Protein AF-A0A9E7RV54-F1 (afdb_monomer_lite)

InterPro domains:
  IPR003959 ATPase, AAA-type, core [PF13304] (2-75)
  IPR015856 ABC transporter, CbiO/EcfA subunit [cd03225] (1-88)
  IPR027417 P-loop containing nucleoside triphosphate hydrolase [G3DSA:3.40.50.300] (2-152)
  IPR027417 P-loop containing nucleoside triphosphate hydrolase [SSF52540] (4-108)
  IPR050095 Energy-coupling factor transporter ATP-binding [PTHR43553] (4-138)

Structure (mmCIF, N/CA/C/O backbone):
data_AF-A0A9E7RV54-F1
#
_entry.id   AF-A0A9E7RV54-F1
#
loop_
_atom_site.group_PDB
_atom_site.id
_atom_site.type_symbol
_atom_site.label_atom_id
_atom_site.label_alt_id
_atom_site.label_comp_id
_atom_site.label_asym_id
_atom_site.label_entity_id
_atom_site.label_seq_id
_atom_site.pdbx_PDB_ins_code
_atom_site.Cartn_x
_atom_site.Cartn_y
_atom_site.Cartn_z
_atom_site.occupancy
_atom_site.B_iso_or_equiv
_atom_site.auth_seq_id
_atom_site.auth_comp_id
_atom_site.auth_asym_id
_atom_site.auth_atom_id
_atom_site.pdbx_PDB_model_num
ATOM 1 N N . MET A 1 1 ? 30.100 9.392 -9.406 1.00 40.06 1 MET A N 1
ATOM 2 C CA . MET A 1 1 ? 29.373 8.120 -9.208 1.00 40.06 1 MET A CA 1
ATOM 3 C C . MET A 1 1 ? 29.523 7.300 -10.478 1.00 40.06 1 MET A C 1
ATOM 5 O O . MET A 1 1 ? 29.147 7.791 -11.532 1.00 40.06 1 MET A O 1
ATOM 9 N N . GLY A 1 2 ? 30.174 6.135 -10.412 1.00 47.28 2 GLY A N 1
ATOM 10 C CA . GLY A 1 2 ? 30.348 5.263 -11.579 1.00 47.28 2 GLY A CA 1
ATOM 11 C C . GLY A 1 2 ? 29.028 4.578 -11.918 1.00 47.28 2 GLY A C 1
ATOM 12 O O . GLY A 1 2 ? 28.455 3.922 -11.053 1.00 47.28 2 GLY A O 1
ATOM 13 N N . GLY A 1 3 ? 28.530 4.786 -13.136 1.00 57.97 3 GLY A N 1
ATOM 14 C CA . GLY A 1 3 ? 27.266 4.213 -13.593 1.00 57.97 3 GLY A CA 1
ATOM 15 C C . GLY A 1 3 ? 27.325 2.691 -13.762 1.00 57.97 3 GLY A C 1
ATOM 16 O O . GLY A 1 3 ? 28.394 2.087 -13.820 1.00 57.97 3 GLY A O 1
ATOM 17 N N . TYR A 1 4 ? 26.152 2.069 -13.876 1.00 65.81 4 TYR A N 1
ATOM 18 C CA . TYR A 1 4 ? 25.999 0.622 -14.067 1.00 65.81 4 TYR A CA 1
ATOM 19 C C . TYR A 1 4 ? 26.347 0.125 -15.482 1.00 65.81 4 TYR A C 1
ATOM 21 O O . TYR A 1 4 ? 26.370 -1.082 -15.700 1.00 65.81 4 TYR A O 1
ATOM 29 N N . GLY A 1 5 ? 26.631 1.028 -16.430 1.00 65.75 5 GLY A N 1
ATOM 30 C CA . GLY A 1 5 ? 26.769 0.718 -17.861 1.00 65.75 5 GLY A CA 1
ATOM 31 C C . GLY A 1 5 ? 27.855 -0.303 -18.213 1.00 65.75 5 GLY A C 1
ATOM 32 O O . GLY A 1 5 ? 27.663 -1.085 -19.136 1.00 65.75 5 GLY A O 1
ATOM 33 N N . ASP A 1 6 ? 28.942 -0.352 -17.439 1.00 71.94 6 ASP A N 1
ATOM 34 C CA . ASP A 1 6 ? 30.072 -1.261 -17.685 1.00 71.94 6 ASP A CA 1
ATOM 35 C C . ASP A 1 6 ? 30.041 -2.521 -16.801 1.00 71.94 6 ASP A C 1
ATOM 37 O O . ASP A 1 6 ? 30.943 -3.361 -16.865 1.00 71.94 6 ASP A O 1
ATOM 41 N N . ARG A 1 7 ? 29.027 -2.671 -15.934 1.00 76.25 7 ARG A N 1
ATOM 42 C CA . ARG A 1 7 ? 28.928 -3.813 -15.016 1.00 76.25 7 ARG A CA 1
ATOM 43 C C . ARG A 1 7 ? 28.117 -4.944 -15.646 1.00 76.25 7 ARG A C 1
ATOM 45 O O . ARG A 1 7 ? 26.977 -4.725 -16.053 1.00 76.25 7 ARG A O 1
ATOM 52 N N . PRO A 1 8 ? 28.637 -6.182 -15.655 1.00 78.56 8 PRO A N 1
ATOM 53 C CA . PRO A 1 8 ? 27.850 -7.326 -16.081 1.00 78.56 8 PRO A CA 1
ATOM 54 C C . PRO A 1 8 ? 26.595 -7.481 -15.205 1.00 78.56 8 PRO A C 1
ATOM 56 O O . PRO A 1 8 ? 26.721 -7.454 -13.978 1.00 78.56 8 PRO A O 1
ATOM 59 N N . PRO A 1 9 ? 25.402 -7.725 -15.783 1.00 74.06 9 PRO A N 1
ATOM 60 C CA . PRO A 1 9 ? 24.158 -7.826 -15.015 1.00 74.06 9 PRO A CA 1
ATOM 61 C C . PRO A 1 9 ? 24.187 -8.869 -13.891 1.00 74.06 9 PRO A C 1
ATOM 63 O O . PRO A 1 9 ? 23.487 -8.734 -12.894 1.00 74.06 9 PRO A O 1
ATOM 66 N N . HIS A 1 10 ? 25.010 -9.914 -14.015 1.00 77.69 10 HIS A N 1
ATOM 67 C CA . HIS A 1 10 ? 25.149 -10.953 -12.994 1.00 77.69 10 HIS A CA 1
ATOM 68 C C . HIS A 1 10 ? 25.888 -10.490 -11.728 1.00 77.69 10 HIS A C 1
ATOM 70 O O . HIS A 1 10 ? 25.735 -11.135 -10.696 1.00 77.69 10 HIS A O 1
ATOM 76 N N . HIS A 1 11 ? 26.625 -9.376 -11.780 1.00 80.19 11 HIS A N 1
ATOM 77 C CA . HIS A 1 11 ? 27.296 -8.776 -10.621 1.00 80.19 11 HIS A CA 1
ATOM 78 C C . HIS A 1 11 ? 26.422 -7.788 -9.841 1.00 80.19 11 HIS A C 1
ATOM 80 O O . HIS A 1 11 ? 26.890 -7.193 -8.874 1.00 80.19 11 HIS A O 1
ATOM 86 N N . LEU A 1 12 ? 25.176 -7.593 -10.265 1.00 80.50 12 LEU A N 1
ATOM 87 C CA . LEU A 1 12 ? 24.249 -6.659 -9.642 1.00 80.50 12 LEU A CA 1
ATOM 88 C C . LEU A 1 12 ? 23.397 -7.340 -8.569 1.00 80.50 12 LEU A C 1
ATOM 90 O O . LEU A 1 12 ? 23.020 -8.514 -8.709 1.00 80.50 12 LEU A O 1
ATOM 94 N N . SER A 1 13 ? 23.051 -6.581 -7.529 1.00 82.75 13 SER A N 1
ATOM 95 C CA . SER A 1 13 ? 22.080 -6.994 -6.513 1.00 82.75 13 SER A CA 1
ATOM 96 C C . SER A 1 13 ? 20.683 -7.193 -7.122 1.00 82.75 13 SER A C 1
ATOM 98 O O . SER A 1 13 ? 20.404 -6.774 -8.250 1.00 82.75 13 SER A O 1
ATOM 100 N N . GLY A 1 14 ? 19.776 -7.845 -6.387 1.00 82.56 14 GLY A N 1
ATOM 101 C CA . GLY A 1 14 ? 18.385 -8.012 -6.828 1.00 82.56 14 GLY A CA 1
ATOM 102 C C . GLY A 1 14 ? 17.702 -6.669 -7.113 1.00 82.56 14 GLY A C 1
ATOM 103 O O . GLY A 1 14 ? 17.105 -6.501 -8.176 1.00 82.56 14 GLY A O 1
ATOM 104 N N . GLY A 1 15 ? 17.874 -5.693 -6.216 1.00 82.00 15 GLY A N 1
ATOM 105 C CA . GLY A 1 15 ? 17.342 -4.337 -6.382 1.00 82.00 15 GLY A CA 1
ATOM 106 C C . GLY A 1 15 ? 17.944 -3.611 -7.583 1.00 82.00 15 GLY A C 1
ATOM 107 O O . GLY A 1 15 ? 17.215 -3.024 -8.378 1.00 82.00 15 GLY A O 1
ATOM 108 N N . GLU A 1 16 ? 19.258 -3.720 -7.791 1.00 85.25 16 GLU A N 1
ATOM 109 C CA . GLU A 1 16 ? 19.933 -3.115 -8.946 1.00 85.25 16 GLU A CA 1
ATOM 110 C C . GLU A 1 16 ? 19.434 -3.701 -10.274 1.00 85.25 16 GLU A C 1
ATOM 112 O O . GLU A 1 16 ? 19.166 -2.958 -11.219 1.00 85.25 16 GLU A O 1
ATOM 117 N N . LYS A 1 17 ? 19.228 -5.023 -10.342 1.00 87.38 17 LYS A N 1
ATOM 118 C CA . LYS A 1 17 ? 18.632 -5.675 -11.519 1.00 87.38 17 LYS A CA 1
ATOM 119 C C . LYS A 1 17 ? 17.223 -5.158 -11.800 1.00 87.38 17 LYS A C 1
ATOM 121 O O . LYS A 1 17 ? 16.897 -4.919 -12.962 1.00 87.38 17 LYS A O 1
ATOM 126 N N . LYS A 1 18 ? 16.403 -4.949 -10.763 1.00 86.88 18 LYS A N 1
ATOM 127 C CA . LYS A 1 18 ? 15.056 -4.384 -10.928 1.00 86.88 18 LYS A CA 1
ATOM 128 C C . LYS A 1 18 ? 15.089 -2.928 -11.389 1.00 86.88 18 LYS A C 1
ATOM 130 O O . LYS A 1 18 ? 14.377 -2.600 -12.334 1.00 86.88 18 LYS A O 1
ATOM 135 N N . LYS A 1 19 ? 15.962 -2.086 -10.822 1.00 86.44 19 LYS A N 1
ATOM 136 C CA . LYS A 1 19 ? 16.149 -0.696 -11.283 1.00 86.44 19 LYS A CA 1
ATOM 137 C C . LYS A 1 19 ? 16.539 -0.647 -12.767 1.00 86.44 19 LYS A C 1
ATOM 139 O O . LYS A 1 19 ? 15.971 0.138 -13.520 1.00 86.44 19 LYS A O 1
ATOM 144 N N . ILE A 1 20 ? 17.436 -1.529 -13.222 1.00 89.38 20 ILE A N 1
ATOM 145 C CA . ILE A 1 20 ? 17.797 -1.622 -14.649 1.00 89.38 20 ILE A CA 1
ATOM 146 C C . ILE A 1 20 ? 16.626 -2.107 -15.510 1.00 89.38 20 ILE A C 1
ATOM 148 O O . ILE A 1 20 ? 16.426 -1.579 -16.602 1.00 89.38 20 ILE A O 1
ATOM 152 N N . ALA A 1 21 ? 15.839 -3.079 -15.042 1.00 89.19 21 ALA A N 1
ATOM 153 C CA . ALA A 1 21 ? 14.654 -3.536 -15.767 1.00 89.19 21 ALA A CA 1
ATOM 154 C C . ALA A 1 21 ? 13.629 -2.403 -15.953 1.00 89.19 21 ALA A C 1
ATOM 156 O O . ALA A 1 21 ? 13.156 -2.189 -17.069 1.00 89.19 21 ALA A O 1
ATOM 157 N N . ILE A 1 22 ? 13.355 -1.629 -14.896 1.00 90.12 22 ILE A N 1
ATOM 158 C CA . ILE A 1 22 ? 12.485 -0.444 -14.957 1.00 90.12 22 ILE A CA 1
ATOM 159 C C . ILE A 1 22 ? 13.065 0.593 -15.928 1.00 90.12 22 ILE A C 1
ATOM 161 O O . ILE A 1 22 ? 12.353 1.067 -16.808 1.00 90.12 22 ILE A O 1
ATOM 165 N N . ALA A 1 23 ? 14.367 0.889 -15.850 1.00 90.56 23 ALA A N 1
ATOM 166 C CA . ALA A 1 23 ? 15.025 1.802 -16.787 1.00 90.56 23 ALA A CA 1
ATOM 167 C C . ALA A 1 23 ? 14.898 1.340 -18.253 1.00 90.56 23 ALA A C 1
ATOM 169 O O . ALA A 1 23 ? 14.697 2.160 -19.149 1.00 90.56 23 ALA A O 1
ATOM 170 N N . GLY A 1 24 ? 14.959 0.029 -18.503 1.00 92.38 24 GLY A N 1
ATOM 171 C CA . GLY A 1 24 ? 14.720 -0.556 -19.823 1.00 92.38 24 GLY A CA 1
ATOM 172 C C . GLY A 1 24 ? 13.292 -0.330 -20.329 1.00 92.38 24 GLY A C 1
ATOM 173 O O . GLY A 1 24 ? 13.108 -0.015 -21.503 1.00 92.38 24 GLY A O 1
ATOM 174 N N . ILE A 1 25 ? 12.292 -0.427 -19.448 1.00 92.19 25 ILE A N 1
ATOM 175 C CA . ILE A 1 25 ? 10.895 -0.103 -19.777 1.00 92.19 25 ILE A CA 1
ATOM 176 C C . ILE A 1 25 ? 10.759 1.390 -20.104 1.00 92.19 25 ILE A C 1
ATOM 178 O O . ILE A 1 25 ? 10.189 1.748 -21.135 1.00 92.19 25 ILE A O 1
ATOM 182 N N . LEU A 1 26 ? 11.342 2.261 -19.279 1.00 91.75 26 LEU A N 1
ATOM 183 C CA . LEU A 1 26 ? 11.292 3.716 -19.455 1.00 91.75 26 LEU A CA 1
ATOM 184 C C . LEU A 1 26 ? 11.964 4.203 -20.740 1.00 91.75 26 LEU A C 1
ATOM 186 O O . LEU A 1 26 ? 11.522 5.193 -21.321 1.00 91.75 26 LEU A O 1
ATOM 190 N N . ALA A 1 27 ? 12.983 3.496 -21.234 1.00 93.31 27 ALA A N 1
ATOM 191 C CA . ALA A 1 27 ? 13.620 3.815 -22.510 1.00 93.31 27 ALA A CA 1
ATOM 192 C C . ALA A 1 27 ? 12.634 3.781 -23.698 1.00 93.31 27 ALA A C 1
ATOM 194 O O . ALA A 1 27 ? 12.862 4.457 -24.702 1.00 93.31 27 ALA A O 1
ATOM 195 N N . MET A 1 28 ? 11.521 3.046 -23.573 1.00 94.06 28 MET A N 1
ATOM 196 C CA . MET A 1 28 ? 10.442 3.005 -24.568 1.00 94.06 28 MET A CA 1
ATOM 197 C C . MET A 1 28 ? 9.469 4.191 -24.475 1.00 94.06 28 MET A C 1
ATOM 199 O O . MET A 1 28 ? 8.617 4.327 -25.348 1.00 94.06 28 MET A O 1
ATOM 203 N N . LYS A 1 29 ? 9.600 5.051 -23.454 1.00 93.00 29 LYS A N 1
ATOM 204 C CA . LYS A 1 29 ? 8.715 6.194 -23.164 1.00 93.00 29 LYS A CA 1
ATOM 205 C C . LYS A 1 29 ? 7.227 5.802 -23.081 1.00 93.00 29 LYS A C 1
ATOM 207 O O . LYS A 1 29 ? 6.420 6.325 -23.850 1.00 93.00 29 LYS A O 1
ATOM 212 N N . PRO A 1 30 ? 6.854 4.857 -22.200 1.00 96.00 30 PRO A N 1
ATOM 213 C CA . PRO A 1 30 ? 5.470 4.419 -22.082 1.00 96.00 30 PRO A CA 1
ATOM 214 C C . PRO A 1 30 ? 4.586 5.497 -21.441 1.00 96.00 30 PRO A C 1
ATOM 216 O O . PRO A 1 30 ? 5.016 6.194 -20.528 1.00 96.00 30 PRO A O 1
ATOM 219 N N . GLU A 1 31 ? 3.322 5.566 -21.858 1.00 97.00 31 GLU A N 1
ATOM 220 C CA . GLU A 1 31 ? 2.282 6.329 -21.145 1.00 97.00 31 GLU A CA 1
ATOM 221 C C . GLU A 1 31 ? 1.707 5.532 -19.959 1.00 97.00 31 GLU A C 1
ATOM 223 O O . GLU A 1 31 ? 1.228 6.108 -18.984 1.00 97.00 31 GLU A O 1
ATOM 228 N N . ILE A 1 32 ? 1.761 4.194 -20.035 1.00 97.12 32 ILE A N 1
ATOM 229 C CA . ILE A 1 32 ? 1.254 3.269 -19.016 1.00 97.12 32 ILE A CA 1
ATOM 230 C C . ILE A 1 32 ? 2.292 2.177 -18.757 1.00 97.12 32 ILE A C 1
ATOM 232 O O . ILE A 1 32 ? 2.779 1.537 -19.691 1.00 97.12 32 ILE A O 1
ATOM 236 N N . MET A 1 33 ? 2.587 1.922 -17.486 1.00 95.88 33 MET A N 1
ATOM 237 C CA . MET A 1 33 ? 3.487 0.870 -17.031 1.00 95.88 33 MET A CA 1
ATOM 238 C C . MET A 1 33 ? 2.740 -0.095 -16.109 1.00 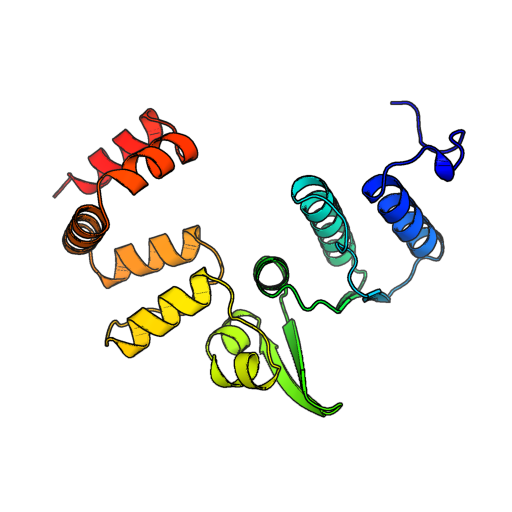95.88 33 MET A C 1
ATOM 240 O O . MET A 1 33 ? 2.146 0.321 -15.119 1.00 95.88 33 MET A O 1
ATOM 244 N N . VAL A 1 34 ? 2.785 -1.389 -16.428 1.00 96.06 34 VAL A N 1
ATOM 245 C CA . VAL A 1 34 ? 2.154 -2.455 -15.637 1.00 96.06 34 VAL A CA 1
ATOM 246 C C . VAL A 1 34 ? 3.242 -3.343 -15.049 1.00 96.06 34 VAL A C 1
ATOM 248 O O . VAL A 1 34 ? 4.086 -3.853 -15.786 1.00 96.06 34 VAL A O 1
ATOM 251 N N . LEU A 1 35 ? 3.230 -3.514 -13.730 1.00 95.06 35 LEU A N 1
ATOM 252 C CA . LEU A 1 35 ? 4.258 -4.228 -12.981 1.00 95.06 35 LEU A CA 1
ATOM 253 C C . LEU A 1 35 ? 3.616 -5.296 -12.099 1.00 95.06 35 LEU A C 1
ATOM 255 O O . LEU A 1 35 ? 2.720 -5.003 -11.308 1.00 95.06 35 LEU A O 1
ATOM 259 N N . ASP A 1 36 ? 4.106 -6.526 -12.222 1.00 93.56 36 ASP A N 1
ATOM 260 C CA . ASP A 1 36 ? 3.710 -7.637 -11.362 1.00 93.56 36 ASP A CA 1
ATO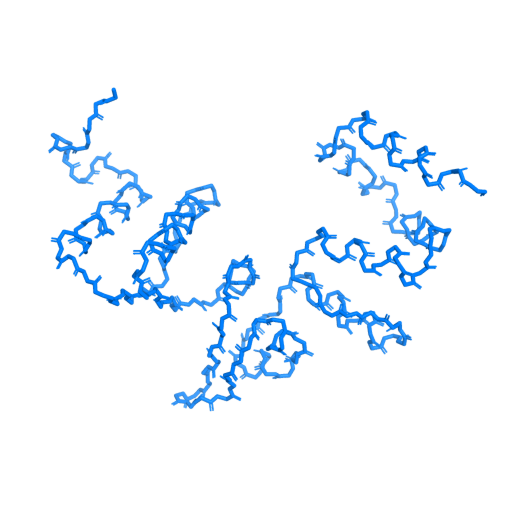M 261 C C . ASP A 1 36 ? 4.755 -7.830 -10.260 1.00 93.56 36 ASP A C 1
ATOM 263 O O . ASP A 1 36 ? 5.925 -8.091 -10.547 1.00 93.56 36 ASP A O 1
ATOM 267 N N . GLU A 1 37 ? 4.344 -7.628 -9.008 1.00 92.50 37 GLU A N 1
ATOM 268 C CA . GLU A 1 37 ? 5.169 -7.768 -7.804 1.00 92.50 37 GLU A CA 1
ATOM 269 C C . GLU A 1 37 ? 6.560 -7.091 -7.905 1.00 92.50 37 GLU A C 1
ATOM 271 O O . GLU A 1 37 ? 7.614 -7.731 -7.728 1.00 92.50 37 GLU A O 1
ATOM 276 N N . PRO A 1 38 ? 6.618 -5.767 -8.175 1.00 91.81 38 PRO A N 1
ATOM 277 C CA . PRO A 1 38 ? 7.873 -5.060 -8.437 1.00 91.81 38 PRO A CA 1
ATOM 278 C C . PRO A 1 38 ? 8.839 -5.076 -7.247 1.00 91.81 38 PRO A C 1
ATOM 280 O O . PRO A 1 38 ? 10.045 -4.943 -7.441 1.00 91.81 38 PRO A O 1
ATOM 283 N N . THR A 1 39 ? 8.371 -5.340 -6.030 1.00 91.69 39 THR A N 1
ATOM 284 C CA . THR A 1 39 ? 9.187 -5.389 -4.806 1.00 91.69 39 THR A CA 1
ATOM 285 C C . THR A 1 39 ? 9.529 -6.810 -4.345 1.00 91.69 39 THR A C 1
ATOM 287 O O . THR A 1 39 ? 10.350 -6.978 -3.449 1.00 91.69 39 THR A O 1
ATOM 290 N N . ALA A 1 40 ? 9.005 -7.861 -4.992 1.00 90.19 40 ALA A N 1
ATOM 291 C CA . ALA A 1 40 ? 9.239 -9.243 -4.562 1.00 90.19 40 ALA A CA 1
ATOM 292 C C . ALA A 1 40 ? 10.730 -9.617 -4.483 1.00 90.19 40 ALA A C 1
ATOM 294 O O . ALA A 1 40 ? 11.494 -9.376 -5.424 1.00 90.19 40 ALA A O 1
ATOM 295 N N . GLY A 1 41 ? 11.123 -10.248 -3.374 1.00 86.44 41 GLY A N 1
ATOM 296 C CA . GLY A 1 41 ? 12.492 -10.715 -3.136 1.00 86.44 41 GLY A CA 1
ATOM 297 C C . GLY A 1 41 ? 13.507 -9.609 -2.835 1.00 86.44 41 GLY A C 1
ATOM 298 O O . GLY A 1 41 ? 14.704 -9.891 -2.819 1.00 86.44 41 GLY A O 1
ATOM 299 N N . LEU A 1 42 ? 13.052 -8.371 -2.626 1.00 89.25 42 LEU A N 1
ATOM 300 C CA . LEU A 1 42 ? 13.882 -7.281 -2.128 1.00 89.25 42 LEU A CA 1
ATOM 301 C C . LEU A 1 42 ? 13.835 -7.230 -0.600 1.00 89.25 42 LEU A C 1
ATOM 303 O O . LEU A 1 42 ? 12.846 -7.625 0.018 1.00 89.25 42 LEU A O 1
ATOM 307 N N . ASP A 1 43 ? 14.914 -6.742 0.004 1.00 88.75 43 ASP A N 1
ATOM 308 C CA . ASP A 1 43 ? 14.868 -6.277 1.387 1.00 88.75 43 ASP A CA 1
ATOM 309 C C . ASP A 1 43 ? 14.005 -5.000 1.502 1.00 88.75 43 ASP A C 1
ATOM 311 O O . ASP A 1 43 ? 13.747 -4.352 0.482 1.00 88.75 43 ASP A O 1
ATOM 315 N N . PRO A 1 44 ? 13.547 -4.631 2.715 1.00 85.06 44 PRO A N 1
ATOM 316 C CA . PRO A 1 44 ? 12.644 -3.495 2.901 1.00 85.06 44 PRO A CA 1
ATOM 317 C C . PRO A 1 44 ? 13.166 -2.182 2.308 1.00 85.06 44 PRO A C 1
ATOM 319 O O . PRO A 1 44 ? 12.449 -1.529 1.563 1.00 85.06 44 PRO A O 1
ATOM 322 N N . GLN A 1 45 ? 14.440 -1.847 2.534 1.00 87.50 45 GLN A N 1
ATOM 323 C CA . GLN A 1 45 ? 15.013 -0.593 2.038 1.00 87.50 45 GL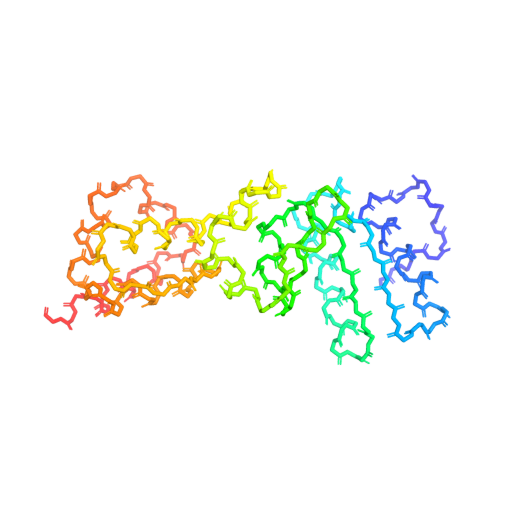N A CA 1
ATOM 324 C C . GLN A 1 45 ? 15.044 -0.554 0.505 1.00 87.50 45 GLN A C 1
ATOM 326 O O . GLN A 1 45 ? 14.723 0.461 -0.107 1.00 87.50 45 GLN A O 1
ATOM 331 N N . ALA A 1 46 ? 15.424 -1.662 -0.135 1.00 87.00 46 ALA A N 1
ATOM 332 C CA . ALA A 1 46 ? 15.419 -1.753 -1.589 1.00 87.00 46 ALA A CA 1
ATOM 333 C C . ALA A 1 46 ? 13.998 -1.756 -2.181 1.00 87.00 46 ALA A C 1
ATOM 335 O O . ALA A 1 46 ? 13.820 -1.316 -3.318 1.00 87.00 46 ALA A O 1
ATOM 336 N N . ALA A 1 47 ? 13.003 -2.272 -1.455 1.00 89.06 47 ALA A N 1
ATOM 337 C CA . ALA A 1 47 ? 11.602 -2.188 -1.854 1.00 89.06 47 ALA A CA 1
ATOM 338 C C . ALA A 1 47 ? 11.105 -0.737 -1.823 1.00 89.06 47 ALA A C 1
ATOM 340 O O . ALA A 1 47 ? 10.537 -0.295 -2.822 1.00 89.06 47 ALA A O 1
ATOM 341 N N . ASP A 1 48 ? 11.392 -0.003 -0.747 1.00 88.81 48 ASP A N 1
ATOM 342 C CA . ASP A 1 48 ? 11.029 1.412 -0.592 1.00 88.81 48 ASP A CA 1
ATOM 343 C C . ASP A 1 48 ? 11.626 2.257 -1.725 1.00 88.81 48 ASP A C 1
ATOM 345 O O . ASP A 1 48 ? 10.897 2.939 -2.440 1.00 88.81 48 ASP A O 1
ATOM 349 N N . ASP A 1 49 ? 12.922 2.087 -2.008 1.00 89.44 49 ASP A N 1
ATOM 350 C CA . ASP A 1 49 ? 13.607 2.731 -3.136 1.00 89.44 49 ASP A CA 1
ATOM 351 C C . ASP A 1 49 ? 12.894 2.515 -4.487 1.00 89.44 49 ASP A C 1
ATOM 353 O O . ASP A 1 49 ? 12.858 3.401 -5.349 1.00 89.44 49 ASP A O 1
ATOM 357 N N . ILE A 1 50 ? 12.401 1.293 -4.728 1.00 91.62 50 ILE A N 1
ATOM 358 C CA . ILE A 1 50 ? 11.680 0.956 -5.959 1.00 91.62 50 ILE A CA 1
ATOM 359 C C . ILE A 1 50 ? 10.324 1.651 -5.972 1.00 91.62 50 ILE A C 1
ATOM 361 O O . ILE A 1 50 ? 9.972 2.233 -6.995 1.00 91.62 50 ILE A O 1
ATOM 365 N N . ILE A 1 51 ? 9.575 1.604 -4.871 1.00 92.19 51 ILE A N 1
ATOM 366 C CA . ILE A 1 51 ? 8.272 2.263 -4.765 1.00 92.19 51 ILE A CA 1
ATOM 367 C C . ILE A 1 51 ? 8.410 3.771 -4.973 1.00 92.19 51 ILE A C 1
ATOM 369 O O . ILE A 1 51 ? 7.700 4.313 -5.815 1.00 92.19 51 ILE A O 1
ATOM 373 N N . ASP A 1 52 ? 9.366 4.427 -4.318 1.00 92.06 52 ASP A N 1
ATOM 374 C CA . ASP A 1 52 ? 9.617 5.863 -4.479 1.00 92.06 52 ASP A CA 1
ATOM 375 C C . ASP A 1 52 ? 9.879 6.228 -5.941 1.00 92.06 52 ASP A C 1
ATOM 377 O O . ASP A 1 52 ? 9.256 7.142 -6.483 1.00 92.06 52 ASP A O 1
ATOM 381 N N . THR A 1 53 ? 10.716 5.437 -6.621 1.00 91.69 53 THR A N 1
ATOM 382 C CA . THR A 1 53 ? 10.972 5.608 -8.058 1.00 91.69 53 THR A CA 1
ATOM 383 C C . THR A 1 53 ? 9.675 5.500 -8.868 1.00 91.69 53 THR A C 1
ATOM 385 O O . THR A 1 53 ? 9.425 6.301 -9.764 1.00 91.69 53 THR A O 1
ATOM 388 N N . LEU A 1 54 ? 8.826 4.510 -8.579 1.00 93.50 54 LEU A N 1
ATOM 389 C CA . LEU A 1 54 ? 7.556 4.319 -9.287 1.00 93.50 54 LEU A CA 1
ATOM 390 C C . LEU A 1 54 ? 6.570 5.467 -9.041 1.00 93.50 54 LEU A C 1
ATOM 392 O O . LEU A 1 54 ? 5.850 5.856 -9.961 1.00 93.50 54 LEU A O 1
ATOM 396 N N . LEU A 1 55 ? 6.555 6.032 -7.835 1.00 92.94 55 LEU A N 1
ATOM 397 C CA . LEU A 1 55 ? 5.7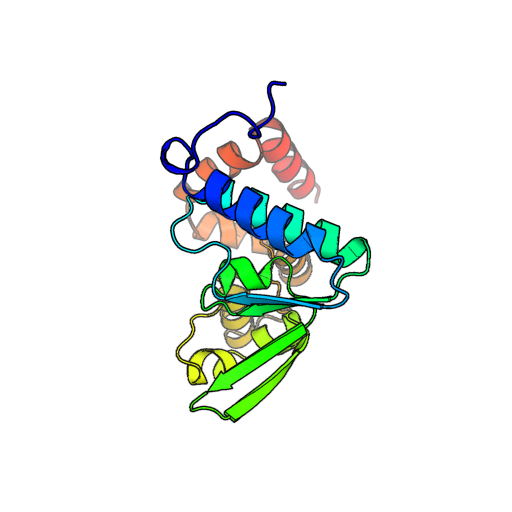12 7.176 -7.492 1.00 92.94 55 LEU A CA 1
ATOM 398 C C . LEU A 1 55 ? 6.173 8.460 -8.177 1.00 92.94 55 LEU A C 1
ATOM 400 O O . LEU A 1 55 ? 5.335 9.224 -8.655 1.00 92.94 55 LEU A O 1
ATOM 404 N N . GLU A 1 56 ? 7.482 8.692 -8.271 1.00 93.50 56 GLU A N 1
ATOM 405 C CA . GLU A 1 56 ? 8.038 9.803 -9.052 1.00 93.50 56 GLU A CA 1
ATOM 406 C C . GLU A 1 56 ? 7.619 9.716 -10.522 1.00 93.50 56 GLU A C 1
ATOM 408 O O . GLU A 1 56 ? 7.110 10.687 -11.076 1.00 93.50 56 GLU A O 1
ATOM 413 N N . LEU A 1 57 ? 7.708 8.528 -11.125 1.00 93.12 57 LEU A N 1
ATOM 414 C CA . LEU A 1 57 ? 7.247 8.303 -12.500 1.00 93.12 57 LEU A CA 1
ATOM 415 C C . LEU A 1 57 ? 5.743 8.563 -12.663 1.00 93.12 57 LEU A C 1
ATOM 417 O O . LEU A 1 57 ? 5.316 9.105 -13.684 1.00 93.12 57 LEU A O 1
ATOM 421 N N . GLY A 1 58 ? 4.951 8.205 -11.648 1.00 93.38 58 GLY A N 1
ATOM 422 C CA . GLY A 1 58 ? 3.534 8.551 -11.556 1.00 93.38 58 GLY A CA 1
ATOM 423 C C . GLY A 1 58 ? 3.295 10.059 -11.626 1.00 93.38 58 GLY A C 1
ATOM 424 O O . GLY A 1 58 ? 2.485 10.535 -12.423 1.00 93.38 58 GLY A O 1
ATOM 425 N N . ARG A 1 59 ? 4.051 10.824 -10.831 1.00 93.38 59 ARG A N 1
ATOM 426 C CA . ARG A 1 59 ? 3.989 12.296 -10.795 1.00 93.38 59 ARG A CA 1
ATOM 427 C C . ARG A 1 59 ? 4.440 12.936 -12.109 1.00 93.38 59 ARG A C 1
ATOM 429 O O . ARG A 1 59 ? 3.893 13.969 -12.488 1.00 93.38 59 ARG A O 1
ATOM 436 N N . ASP A 1 60 ? 5.364 12.298 -12.823 1.00 93.44 60 ASP A N 1
ATOM 437 C CA . ASP A 1 60 ? 5.843 12.729 -14.143 1.00 93.44 60 ASP A CA 1
ATOM 438 C C . ASP A 1 60 ? 4.863 12.405 -15.292 1.00 93.44 60 ASP A C 1
ATOM 440 O O . ASP A 1 60 ? 5.131 12.721 -16.454 1.00 93.44 60 ASP A O 1
ATOM 444 N N . GLY A 1 61 ? 3.701 11.817 -14.983 1.00 93.94 61 GLY A N 1
ATOM 445 C CA . GLY A 1 61 ? 2.598 11.609 -15.925 1.00 93.94 61 GLY A CA 1
ATOM 446 C C . GLY A 1 61 ? 2.503 10.201 -16.514 1.00 93.94 61 GLY A C 1
ATOM 447 O O . GLY A 1 61 ? 1.659 9.971 -17.381 1.00 93.94 61 GLY A O 1
ATOM 448 N N . ILE A 1 62 ? 3.320 9.248 -16.053 1.00 96.44 62 ILE A N 1
ATOM 449 C CA . ILE A 1 62 ? 3.181 7.835 -16.430 1.00 96.44 62 ILE A CA 1
ATOM 450 C C . ILE A 1 62 ? 2.110 7.194 -15.547 1.00 96.44 62 ILE A C 1
ATOM 452 O O . ILE A 1 62 ? 2.197 7.223 -14.325 1.00 96.44 62 ILE A O 1
ATOM 456 N N . THR A 1 63 ? 1.117 6.532 -16.137 1.00 96.00 63 THR A N 1
ATOM 457 C CA . THR A 1 63 ? 0.172 5.733 -15.342 1.00 96.00 63 THR A CA 1
ATOM 458 C C . THR A 1 63 ? 0.851 4.445 -14.888 1.00 96.00 63 THR A C 1
ATOM 460 O O . THR A 1 63 ? 1.189 3.600 -15.716 1.00 96.00 63 THR A O 1
ATOM 463 N N . VAL A 1 64 ? 1.027 4.261 -13.580 1.00 95.75 64 VAL A N 1
ATOM 464 C CA . VAL A 1 64 ? 1.644 3.054 -13.013 1.00 95.75 64 VAL A CA 1
ATOM 465 C C . VAL A 1 64 ? 0.571 2.141 -12.421 1.00 95.75 64 VAL A C 1
ATOM 467 O O . VAL A 1 64 ? -0.189 2.541 -11.545 1.00 95.75 64 VAL A O 1
ATOM 470 N N . ILE A 1 65 ? 0.517 0.896 -12.893 1.00 96.19 65 ILE A N 1
ATOM 471 C CA . ILE A 1 65 ? -0.367 -0.155 -12.383 1.00 96.19 65 ILE A CA 1
ATOM 472 C C . ILE A 1 65 ? 0.498 -1.227 -11.734 1.00 96.19 65 ILE A C 1
ATOM 474 O O . ILE A 1 65 ? 1.357 -1.820 -12.388 1.00 96.19 65 ILE A O 1
ATOM 478 N N . ILE A 1 66 ? 0.245 -1.495 -10.456 1.00 95.81 66 ILE A N 1
ATOM 479 C CA . ILE A 1 66 ? 0.973 -2.496 -9.676 1.00 95.81 66 ILE A CA 1
ATOM 480 C C . ILE A 1 66 ? 0.009 -3.608 -9.269 1.00 95.81 66 ILE A C 1
ATOM 482 O O . ILE A 1 66 ? -1.046 -3.349 -8.694 1.00 95.81 66 ILE A O 1
ATOM 486 N N . SER A 1 67 ? 0.396 -4.847 -9.555 1.00 95.00 67 SER A N 1
ATOM 487 C CA . SER A 1 67 ? -0.187 -6.045 -8.955 1.00 95.00 67 SER A CA 1
ATOM 488 C C . SER A 1 67 ? 0.656 -6.427 -7.743 1.00 95.00 67 SER A C 1
ATOM 490 O O . SER A 1 67 ? 1.866 -6.622 -7.875 1.00 95.00 67 SER A O 1
ATOM 492 N N . SER A 1 68 ? 0.035 -6.483 -6.562 1.00 93.31 68 SER A N 1
ATOM 493 C CA . SER A 1 68 ? 0.685 -7.019 -5.369 1.00 93.31 68 SER A CA 1
ATOM 494 C C . SER A 1 68 ? -0.296 -7.656 -4.392 1.00 93.31 68 SER A C 1
ATOM 496 O O . SER A 1 68 ? -1.440 -7.215 -4.261 1.00 93.31 68 SER A O 1
ATOM 498 N N . HIS A 1 69 ? 0.172 -8.677 -3.679 1.00 92.44 69 HIS A N 1
ATOM 499 C CA . HIS A 1 69 ? -0.502 -9.238 -2.508 1.00 92.44 69 HIS A CA 1
ATOM 500 C C . HIS A 1 69 ? -0.066 -8.592 -1.180 1.00 92.44 69 HIS A C 1
ATOM 502 O O . HIS A 1 69 ? -0.670 -8.880 -0.141 1.00 92.44 69 HIS A O 1
ATOM 508 N N . ASP A 1 70 ? 0.960 -7.735 -1.184 1.00 91.75 70 ASP A N 1
ATOM 509 C CA . ASP A 1 70 ? 1.406 -7.021 0.013 1.00 91.75 70 ASP A CA 1
ATOM 510 C C . ASP A 1 70 ? 0.551 -5.771 0.246 1.00 91.75 70 ASP A C 1
ATOM 512 O O . ASP A 1 70 ? 0.820 -4.673 -0.241 1.00 91.75 70 ASP A O 1
ATOM 516 N N . VAL A 1 71 ? -0.517 -5.951 1.019 1.00 91.88 71 VAL A N 1
ATOM 517 C CA . VAL A 1 71 ? -1.434 -4.862 1.367 1.00 91.88 71 VAL A CA 1
ATOM 518 C C . VAL A 1 71 ? -0.775 -3.754 2.185 1.00 91.88 71 VAL A C 1
ATOM 520 O O . VAL A 1 71 ? -1.248 -2.623 2.128 1.00 91.88 71 VAL A O 1
ATOM 523 N N . GLU A 1 72 ? 0.277 -4.057 2.952 1.00 89.00 72 GLU A N 1
ATOM 524 C CA . GLU A 1 72 ? 0.910 -3.086 3.845 1.00 89.00 72 GLU A CA 1
ATOM 525 C C . GLU A 1 72 ? 1.683 -2.075 3.003 1.00 89.00 72 GLU A C 1
ATOM 527 O O . GLU A 1 72 ? 1.510 -0.872 3.179 1.00 89.00 72 GLU A O 1
ATOM 532 N N . ILE A 1 73 ? 2.443 -2.566 2.023 1.00 87.75 73 ILE A N 1
ATOM 533 C CA . ILE A 1 73 ? 3.128 -1.739 1.028 1.00 87.75 73 ILE A CA 1
ATOM 534 C C . ILE A 1 73 ? 2.110 -0.942 0.201 1.00 87.75 73 ILE A C 1
ATOM 536 O O . ILE A 1 73 ? 2.204 0.280 0.115 1.00 87.75 73 ILE A O 1
ATOM 540 N N . ILE A 1 74 ? 1.087 -1.605 -0.351 1.00 91.94 74 ILE A N 1
ATOM 541 C CA . ILE A 1 74 ? 0.083 -0.959 -1.216 1.00 91.94 74 ILE A CA 1
ATOM 542 C C . ILE A 1 74 ? -0.662 0.168 -0.488 1.00 91.94 74 ILE A C 1
ATOM 544 O O . ILE A 1 74 ? -0.944 1.210 -1.081 1.00 91.94 74 ILE A O 1
ATOM 548 N N . SER A 1 75 ? -0.958 -0.011 0.801 1.00 91.50 75 SER A N 1
ATOM 549 C CA . SER A 1 75 ? -1.689 0.978 1.599 1.00 91.50 75 SER A CA 1
ATOM 550 C C . SER A 1 75 ? -0.973 2.316 1.777 1.00 91.50 75 SER A C 1
ATOM 552 O O . SER A 1 75 ? -1.633 3.306 2.074 1.00 91.50 75 SER A O 1
ATOM 554 N N . GLN A 1 76 ? 0.343 2.362 1.564 1.00 86.38 76 GLN A N 1
ATOM 555 C CA . GLN A 1 76 ? 1.145 3.567 1.776 1.00 86.38 76 GLN A CA 1
ATOM 556 C C . GLN A 1 76 ? 1.075 4.554 0.611 1.00 86.38 76 GLN A C 1
ATOM 558 O O . GLN A 1 76 ? 1.365 5.731 0.801 1.00 86.38 76 GLN A O 1
ATOM 563 N N . PHE A 1 77 ? 0.709 4.100 -0.590 1.00 87.62 77 PHE A N 1
ATOM 564 C CA . PHE A 1 77 ? 0.811 4.946 -1.781 1.00 87.62 77 PHE A CA 1
ATOM 565 C C . PHE A 1 77 ? -0.314 4.785 -2.800 1.00 87.62 77 PHE A C 1
ATOM 567 O O . PHE A 1 77 ? -0.443 5.620 -3.693 1.00 87.62 77 PHE A O 1
ATOM 574 N N . ALA A 1 78 ? -1.109 3.715 -2.733 1.00 92.25 78 ALA A N 1
ATOM 575 C CA . ALA A 1 78 ? -2.147 3.501 -3.728 1.00 92.25 78 ALA A CA 1
ATOM 576 C C . ALA A 1 78 ? -3.271 4.534 -3.580 1.00 92.25 78 ALA A C 1
ATOM 578 O O . ALA A 1 78 ? -3.923 4.626 -2.541 1.00 92.25 78 ALA A O 1
ATOM 579 N N . GLU A 1 79 ? -3.544 5.270 -4.654 1.00 91.00 79 GLU A N 1
ATOM 580 C CA . GLU A 1 79 ? -4.675 6.204 -4.721 1.00 91.00 79 GLU A CA 1
ATOM 581 C C . GLU A 1 79 ? -5.990 5.470 -5.011 1.00 91.00 79 GLU A C 1
ATOM 583 O O . GLU A 1 79 ? -7.041 5.792 -4.457 1.00 91.00 79 GLU A O 1
ATOM 588 N N . ARG A 1 80 ? -5.921 4.440 -5.861 1.00 95.38 80 ARG A N 1
ATOM 589 C CA . ARG A 1 80 ? -7.043 3.598 -6.282 1.00 95.38 80 ARG A CA 1
ATOM 590 C C . ARG A 1 80 ? -6.650 2.132 -6.179 1.00 95.38 80 ARG A C 1
ATOM 592 O O . ARG A 1 80 ? -5.566 1.744 -6.605 1.00 95.38 80 ARG A O 1
ATOM 599 N N . ILE A 1 81 ? -7.554 1.311 -5.658 1.00 96.88 81 ILE A N 1
ATOM 600 C CA . ILE A 1 81 ? -7.366 -0.128 -5.494 1.00 96.88 81 ILE A CA 1
ATOM 601 C C . ILE A 1 81 ? -8.487 -0.863 -6.219 1.00 96.88 81 ILE A C 1
ATOM 603 O O . ILE A 1 81 ? -9.669 -0.587 -6.021 1.00 96.88 81 ILE A O 1
ATOM 607 N N . ILE A 1 82 ? -8.094 -1.847 -7.025 1.00 97.12 82 ILE A N 1
ATOM 608 C CA . ILE A 1 82 ? -9.000 -2.804 -7.654 1.00 97.12 82 ILE A CA 1
ATOM 609 C C . ILE A 1 82 ? -8.775 -4.151 -6.978 1.00 97.12 82 ILE A C 1
ATOM 611 O O . ILE A 1 82 ? -7.660 -4.668 -6.968 1.00 97.12 82 ILE A O 1
ATOM 615 N N . VAL A 1 83 ? -9.835 -4.730 -6.420 1.00 97.12 83 VAL A N 1
ATOM 616 C CA . VAL A 1 83 ? -9.767 -6.023 -5.734 1.00 97.12 83 VAL A CA 1
ATOM 617 C C . VAL A 1 83 ? -10.376 -7.097 -6.621 1.00 97.12 83 VAL A C 1
ATOM 619 O O . VAL A 1 83 ? -11.541 -7.011 -7.025 1.00 97.12 83 VAL A O 1
ATOM 622 N N . LEU A 1 84 ? -9.587 -8.132 -6.893 1.00 95.81 84 LEU A N 1
ATOM 623 C CA . LEU A 1 84 ? -9.985 -9.296 -7.673 1.00 95.81 84 LEU A CA 1
ATOM 624 C C . LEU A 1 84 ? -10.140 -10.513 -6.756 1.00 95.81 84 LEU A C 1
ATOM 626 O O . LEU A 1 84 ? -9.321 -10.741 -5.871 1.00 95.81 84 LEU A O 1
ATOM 630 N N . ASN A 1 85 ? -11.175 -11.317 -6.990 1.00 96.06 85 ASN A N 1
ATOM 631 C CA . ASN A 1 85 ? -11.323 -12.644 -6.396 1.00 96.06 85 ASN A CA 1
ATOM 632 C C . ASN A 1 85 ? -11.938 -13.604 -7.422 1.00 96.06 85 ASN A C 1
ATOM 634 O O . ASN A 1 85 ? -12.935 -13.262 -8.060 1.00 96.06 85 ASN A O 1
ATOM 638 N N . ASP A 1 86 ? -11.349 -14.790 -7.588 1.00 94.44 86 ASP A N 1
ATOM 639 C CA . ASP A 1 86 ? -11.781 -15.811 -8.559 1.00 94.44 86 ASP A CA 1
ATOM 640 C C . ASP A 1 86 ? -11.985 -15.262 -9.987 1.00 94.44 86 ASP A C 1
ATOM 642 O O . ASP A 1 86 ? -12.982 -15.537 -10.659 1.00 94.44 86 ASP A O 1
ATOM 646 N N . GLY A 1 87 ? -11.051 -14.417 -10.439 1.00 94.12 87 GLY A N 1
ATOM 647 C CA . GLY A 1 87 ? -11.092 -13.789 -11.766 1.00 94.12 87 GLY A CA 1
ATOM 648 C C . GLY A 1 87 ? -12.183 -12.726 -11.938 1.00 94.12 87 GLY A C 1
ATOM 649 O O . GLY A 1 87 ? -12.440 -12.294 -13.060 1.00 94.12 87 GLY A O 1
ATOM 650 N N . ARG A 1 88 ? -12.843 -12.298 -10.854 1.00 96.38 88 ARG A N 1
ATOM 651 C CA . ARG A 1 88 ? -13.884 -11.265 -10.876 1.00 96.38 88 ARG A CA 1
ATOM 652 C C . ARG A 1 88 ? -13.461 -10.046 -10.076 1.00 96.38 88 ARG A C 1
ATOM 654 O O . ARG A 1 88 ? -12.911 -10.175 -8.986 1.00 96.38 88 ARG A O 1
ATOM 661 N N . LEU A 1 89 ? -13.798 -8.867 -10.589 1.00 96.81 89 LEU A N 1
ATOM 662 C CA . LEU A 1 89 ? -13.713 -7.619 -9.838 1.00 96.81 89 LEU A CA 1
ATOM 663 C C . LEU A 1 89 ? -14.777 -7.630 -8.743 1.00 96.81 89 LEU A C 1
ATOM 665 O O . LEU A 1 89 ? -15.970 -7.742 -9.025 1.00 96.81 89 LEU A O 1
ATOM 669 N N . ILE A 1 90 ? -14.328 -7.550 -7.492 1.00 97.25 90 ILE A N 1
ATOM 670 C CA . ILE A 1 90 ? -15.206 -7.502 -6.319 1.00 97.25 90 ILE A CA 1
ATOM 671 C C . ILE A 1 90 ? -15.239 -6.121 -5.664 1.00 97.25 90 ILE A C 1
ATOM 673 O O . ILE A 1 90 ? -16.173 -5.852 -4.908 1.00 97.25 90 ILE A O 1
ATOM 677 N N . ALA A 1 91 ? -14.260 -5.258 -5.957 1.00 97.44 91 ALA A N 1
ATOM 678 C CA . ALA A 1 91 ? -14.254 -3.861 -5.540 1.00 97.44 91 ALA A CA 1
ATOM 679 C C . ALA A 1 91 ? -13.330 -3.001 -6.416 1.00 97.44 91 ALA A C 1
ATOM 681 O O . ALA A 1 91 ? -12.377 -3.509 -7.006 1.00 97.44 91 ALA A O 1
ATOM 682 N N . ASP A 1 92 ? -13.630 -1.708 -6.467 1.00 97.56 92 ASP A N 1
ATOM 683 C CA . ASP A 1 92 ? -12.881 -0.665 -7.166 1.00 97.56 92 ASP A CA 1
ATOM 684 C C . ASP A 1 92 ? -13.174 0.662 -6.458 1.00 97.56 92 ASP A C 1
ATOM 686 O O . ASP A 1 92 ? -14.342 1.036 -6.345 1.00 97.56 92 ASP A O 1
ATOM 690 N N . GLY A 1 93 ? -12.150 1.321 -5.923 1.00 97.00 93 GLY A N 1
ATOM 691 C CA . GLY A 1 93 ? -12.329 2.546 -5.147 1.00 97.00 93 GLY A CA 1
ATOM 692 C C . GLY A 1 93 ? -11.026 3.102 -4.590 1.00 97.00 93 GLY A C 1
ATOM 693 O O . GLY A 1 93 ? -9.943 2.591 -4.882 1.00 97.00 93 GLY A O 1
ATOM 694 N N . GLY A 1 94 ? -11.135 4.158 -3.783 1.00 95.88 94 GLY A N 1
ATOM 695 C CA . GLY A 1 94 ? -9.987 4.744 -3.088 1.00 95.88 94 GLY A CA 1
ATOM 696 C C . GLY A 1 94 ? -9.411 3.795 -2.034 1.00 95.88 94 GLY A C 1
ATOM 697 O O . GLY A 1 94 ? -10.131 2.953 -1.494 1.00 95.88 94 GLY A O 1
ATOM 698 N N . SER A 1 95 ? -8.125 3.920 -1.711 1.00 93.38 95 SER A N 1
ATOM 699 C CA . SER A 1 95 ? -7.468 3.032 -0.738 1.00 93.38 95 SER A CA 1
ATOM 700 C C . SER A 1 95 ? -8.147 3.037 0.634 1.00 93.38 95 SER A C 1
ATOM 702 O O . SER A 1 95 ? -8.482 1.969 1.149 1.00 93.38 95 SER A O 1
ATOM 704 N N . GLU A 1 96 ? -8.435 4.213 1.195 1.00 91.38 96 GLU A N 1
ATOM 705 C CA . GLU A 1 96 ? -9.154 4.332 2.471 1.00 91.38 96 GLU A CA 1
ATOM 706 C C . GLU A 1 96 ? -10.543 3.685 2.417 1.00 91.38 96 GLU A C 1
ATOM 708 O O . GLU A 1 96 ? -10.911 2.929 3.317 1.00 91.38 96 GLU A O 1
ATOM 713 N N . GLU A 1 97 ? -11.301 3.913 1.340 1.00 93.31 97 GLU A N 1
ATOM 714 C CA . GLU A 1 97 ? -12.626 3.318 1.147 1.00 93.31 97 GLU A CA 1
ATOM 715 C C . GLU A 1 97 ? -12.542 1.786 1.144 1.00 93.31 97 GLU A C 1
ATOM 717 O O . GLU A 1 97 ? -13.276 1.115 1.876 1.00 93.31 97 GLU A O 1
ATOM 722 N N . ILE A 1 98 ? -11.616 1.226 0.363 1.00 95.44 98 ILE A N 1
ATOM 723 C CA . ILE A 1 98 ? -11.434 -0.220 0.219 1.00 95.44 98 ILE A CA 1
ATOM 724 C C . ILE A 1 98 ? -10.985 -0.853 1.542 1.00 95.44 98 ILE A C 1
ATOM 726 O O . ILE A 1 98 ? -11.564 -1.853 1.976 1.00 95.44 98 ILE A O 1
ATOM 730 N N . PHE A 1 99 ? -10.010 -0.263 2.235 1.00 93.94 99 PHE A N 1
ATOM 731 C CA . PHE A 1 99 ? -9.530 -0.777 3.521 1.00 93.94 99 PHE A CA 1
ATOM 732 C C . PHE A 1 99 ? -10.495 -0.508 4.686 1.00 93.94 99 PHE A C 1
ATOM 734 O O . PHE A 1 99 ? -10.435 -1.196 5.712 1.00 93.94 99 PHE A O 1
ATOM 741 N N . SER A 1 100 ? -11.451 0.413 4.527 1.00 91.69 100 SER A N 1
ATOM 742 C CA . SER A 1 100 ? -12.552 0.598 5.479 1.00 91.69 100 SER A CA 1
ATOM 743 C C . SER A 1 100 ? -13.568 -0.545 5.482 1.00 91.69 100 SER A C 1
ATOM 745 O O . SER A 1 100 ? -14.422 -0.604 6.375 1.00 91.69 100 SER A O 1
ATOM 747 N N . ARG A 1 101 ? -13.448 -1.471 4.521 1.00 92.94 101 ARG A N 1
ATOM 748 C CA . ARG A 1 101 ? -14.338 -2.608 4.278 1.00 92.94 101 ARG A CA 1
ATOM 749 C C . ARG A 1 101 ? -13.587 -3.943 4.405 1.00 92.94 101 ARG A C 1
ATOM 751 O O . ARG A 1 101 ? -13.276 -4.587 3.396 1.00 92.94 101 ARG A O 1
ATOM 758 N N . PRO A 1 102 ? -13.281 -4.399 5.641 1.00 92.12 102 PRO A N 1
ATOM 759 C CA . PRO A 1 102 ? -12.507 -5.619 5.892 1.00 92.12 102 PRO A CA 1
ATOM 760 C C . PRO A 1 102 ? -13.031 -6.869 5.186 1.00 92.12 102 PRO A C 1
ATOM 762 O O . PRO A 1 102 ? -12.263 -7.780 4.881 1.00 92.12 102 PRO A O 1
ATOM 765 N N . GLU A 1 103 ? -14.338 -6.943 4.943 1.00 94.44 103 GLU A N 1
ATOM 766 C CA . GLU A 1 103 ? -14.982 -8.056 4.262 1.00 94.44 103 GLU A CA 1
ATOM 767 C C . GLU A 1 103 ? -14.532 -8.205 2.805 1.00 94.44 103 GLU A C 1
ATOM 769 O O . GLU A 1 103 ? -14.398 -9.336 2.343 1.00 94.44 103 GLU A O 1
ATOM 774 N N . ILE A 1 104 ? -14.251 -7.108 2.091 1.00 94.19 104 ILE A N 1
ATOM 775 C CA . ILE A 1 104 ? -13.738 -7.161 0.713 1.00 94.19 104 ILE A CA 1
ATOM 776 C C . ILE A 1 104 ? -12.343 -7.779 0.707 1.00 94.19 104 ILE A C 1
ATOM 778 O O . ILE A 1 104 ? -12.090 -8.730 -0.030 1.00 94.19 104 ILE A O 1
ATOM 782 N N . ILE A 1 105 ? -11.461 -7.264 1.563 1.00 95.06 105 ILE A N 1
ATOM 783 C CA . ILE A 1 105 ? -10.058 -7.682 1.628 1.00 95.06 105 ILE A CA 1
ATOM 784 C C . ILE A 1 105 ? -9.952 -9.1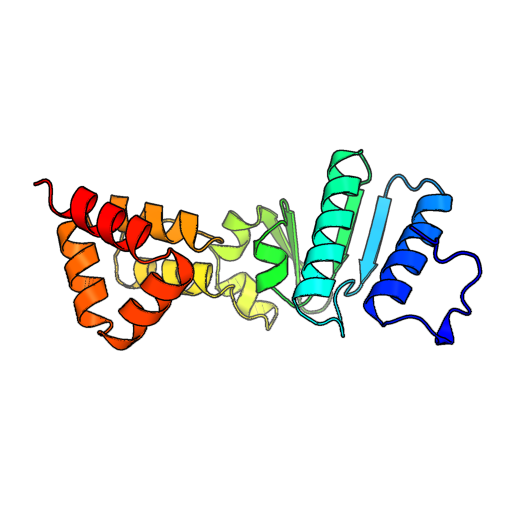55 2.035 1.00 95.06 105 ILE A C 1
ATOM 786 O O . ILE A 1 105 ? -9.272 -9.945 1.381 1.00 95.06 105 ILE A O 1
ATOM 790 N N . ARG A 1 106 ? -10.710 -9.565 3.060 1.00 93.81 106 ARG A N 1
ATOM 791 C CA . ARG A 1 106 ? -10.739 -10.963 3.516 1.00 93.81 106 ARG A CA 1
ATOM 792 C C . ARG A 1 106 ? -11.319 -11.909 2.468 1.00 93.81 106 ARG A C 1
ATOM 794 O O . ARG A 1 106 ? -10.841 -13.033 2.355 1.00 93.81 106 ARG A O 1
ATOM 801 N N . ARG A 1 107 ? -12.322 -11.478 1.690 1.00 94.69 107 ARG A N 1
ATOM 802 C CA . ARG A 1 107 ? -12.877 -12.278 0.582 1.00 94.69 107 ARG A CA 1
ATOM 803 C C . ARG A 1 107 ? -11.857 -12.550 -0.518 1.00 94.69 107 ARG A C 1
ATOM 805 O O . ARG A 1 107 ? -11.976 -13.578 -1.165 1.00 94.69 107 ARG A O 1
ATOM 812 N N . ALA A 1 108 ? -10.874 -11.672 -0.702 1.00 93.75 108 ALA A N 1
ATOM 813 C CA . ALA A 1 108 ? -9.749 -11.886 -1.610 1.00 93.75 108 ALA A CA 1
ATOM 814 C C . ALA A 1 108 ? -8.606 -12.715 -0.984 1.00 93.75 108 ALA A C 1
ATOM 816 O O . ALA A 1 108 ? -7.525 -12.794 -1.555 1.00 93.75 108 ALA A O 1
ATOM 817 N N . ASN A 1 109 ? -8.818 -13.327 0.191 1.00 94.25 109 ASN A N 1
ATOM 818 C CA . ASN A 1 109 ? -7.796 -14.038 0.971 1.00 94.25 109 ASN A CA 1
ATOM 819 C C . ASN A 1 109 ? -6.582 -13.176 1.362 1.00 94.25 109 ASN A C 1
ATOM 821 O O . ASN A 1 109 ? -5.492 -13.697 1.598 1.00 94.25 109 ASN A O 1
ATOM 825 N N . LEU A 1 110 ? -6.777 -11.862 1.484 1.00 93.88 110 LEU A N 1
ATOM 826 C CA . LEU A 1 110 ? -5.753 -10.925 1.932 1.00 93.88 110 LEU A CA 1
ATOM 827 C C . LEU A 1 110 ? -5.965 -10.544 3.401 1.00 93.88 110 LEU A C 1
ATOM 829 O O . LEU A 1 110 ? -7.072 -10.605 3.949 1.00 93.88 110 LEU A O 1
ATOM 833 N N . LYS A 1 111 ? -4.876 -10.138 4.054 1.00 91.75 111 LYS A N 1
ATOM 834 C CA . LYS A 1 111 ? -4.932 -9.486 5.368 1.00 91.75 111 LYS A CA 1
ATOM 835 C C . LYS A 1 111 ? -5.179 -7.993 5.172 1.00 91.75 111 LYS A C 1
ATOM 837 O O . LYS A 1 111 ? -4.970 -7.483 4.082 1.00 91.75 111 LYS A O 1
ATOM 842 N N . LEU A 1 112 ? -5.648 -7.304 6.207 1.00 92.62 112 LEU A N 1
ATOM 843 C CA . LEU A 1 112 ? -5.668 -5.841 6.201 1.00 92.62 112 LEU A CA 1
ATOM 844 C C . LEU A 1 112 ? -4.289 -5.299 6.599 1.00 92.62 112 LEU A C 1
ATOM 846 O O . LEU A 1 112 ? -3.599 -5.976 7.372 1.00 92.62 112 LEU A O 1
ATOM 850 N N . PRO A 1 113 ? -3.931 -4.081 6.151 1.00 92.69 113 PRO A N 1
ATOM 851 C CA . PRO A 1 113 ? -2.833 -3.331 6.743 1.00 92.69 113 PRO A CA 1
ATOM 852 C C . PRO A 1 113 ? -3.021 -3.230 8.256 1.00 92.69 113 PRO A C 1
ATOM 854 O O . PRO A 1 113 ? -4.155 -3.098 8.736 1.00 92.69 113 PRO A O 1
ATOM 857 N N . LYS A 1 114 ? -1.930 -3.293 9.020 1.00 89.62 114 LYS A N 1
ATOM 858 C CA . LYS A 1 114 ? -1.988 -3.346 10.493 1.00 89.62 114 LYS A CA 1
ATOM 859 C C . LYS A 1 114 ? -2.768 -2.174 11.078 1.00 89.62 114 LYS A C 1
ATOM 861 O O . LYS A 1 114 ? -3.621 -2.372 11.945 1.00 89.62 114 LYS A O 1
ATOM 866 N N . THR A 1 115 ? -2.496 -0.973 10.578 1.00 89.31 115 THR A N 1
ATOM 867 C CA . THR A 1 115 ? -3.164 0.259 11.000 1.00 89.31 115 THR A CA 1
ATOM 868 C C . THR A 1 115 ? -4.660 0.188 10.713 1.00 89.31 115 THR A C 1
ATOM 870 O O . THR A 1 115 ? -5.476 0.350 11.620 1.00 89.31 115 THR A O 1
ATOM 873 N N . ALA A 1 116 ? -5.038 -0.169 9.483 1.00 92.06 116 ALA A N 1
ATOM 874 C CA . ALA A 1 116 ? -6.439 -0.282 9.103 1.00 92.06 116 ALA A CA 1
ATOM 875 C C . ALA A 1 116 ? -7.180 -1.337 9.941 1.00 92.06 116 ALA A C 1
ATOM 877 O O . ALA A 1 116 ? -8.315 -1.105 10.359 1.00 92.06 116 ALA A O 1
ATOM 878 N N . ASP A 1 117 ? -6.556 -2.485 10.224 1.00 90.12 117 ASP A N 1
ATOM 879 C CA . ASP A 1 117 ? -7.145 -3.523 11.077 1.00 90.12 117 ASP A CA 1
ATOM 880 C C . ASP A 1 117 ? -7.373 -3.020 12.511 1.00 90.12 117 ASP A C 1
ATOM 882 O O . ASP A 1 117 ? -8.448 -3.241 13.073 1.00 90.12 117 ASP A O 1
ATOM 886 N N . LEU A 1 118 ? -6.410 -2.292 13.089 1.00 87.75 118 LEU A N 1
ATOM 887 C CA . LEU A 1 118 ? -6.552 -1.674 14.410 1.00 87.75 118 LE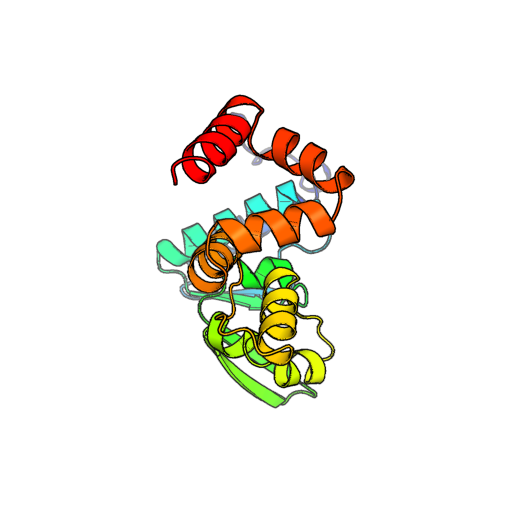U A CA 1
ATOM 888 C C . LEU A 1 118 ? -7.730 -0.693 14.450 1.00 87.75 118 LEU A C 1
ATOM 890 O O . LEU A 1 118 ? -8.601 -0.820 15.315 1.00 87.75 118 LEU A O 1
ATOM 894 N N . MET A 1 119 ? -7.795 0.240 13.499 1.00 86.56 119 MET A N 1
ATOM 895 C CA . MET A 1 119 ? -8.868 1.240 13.440 1.00 86.56 119 MET A CA 1
ATOM 896 C C . MET A 1 119 ? -10.240 0.578 13.268 1.00 86.56 119 MET A C 1
ATOM 898 O O . MET A 1 119 ? -11.202 0.925 13.954 1.00 86.56 119 MET A O 1
ATOM 902 N N . ASN A 1 120 ? -10.325 -0.467 12.440 1.00 87.06 120 ASN A N 1
ATOM 903 C CA . ASN A 1 120 ? -11.538 -1.269 12.289 1.00 87.06 120 ASN A CA 1
ATOM 904 C C . ASN A 1 120 ? -11.963 -1.964 13.593 1.00 87.06 120 ASN A C 1
ATOM 906 O O . ASN A 1 120 ? -13.153 -1.997 13.916 1.00 87.06 120 ASN A O 1
ATOM 910 N N . ARG A 1 121 ? -11.017 -2.524 14.357 1.00 85.94 121 ARG A N 1
ATOM 911 C CA . ARG A 1 121 ? -11.311 -3.157 15.655 1.00 85.94 121 ARG A CA 1
ATOM 912 C C . ARG A 1 121 ? -11.834 -2.146 16.671 1.00 85.94 121 ARG A C 1
ATOM 914 O O . ARG A 1 121 ? -12.805 -2.448 17.360 1.00 85.94 121 ARG A O 1
ATOM 921 N N . LEU A 1 122 ? -11.240 -0.956 16.735 1.00 83.88 122 LEU A N 1
ATOM 922 C CA . LEU A 1 122 ? -11.706 0.128 17.603 1.00 83.88 122 LEU A CA 1
ATOM 923 C C . LEU A 1 122 ? -13.114 0.585 17.217 1.00 83.88 122 LEU A C 1
ATOM 925 O O . LEU A 1 122 ? -13.993 0.676 18.074 1.00 83.88 122 LEU A O 1
ATOM 929 N N . ARG A 1 123 ? -13.372 0.763 15.921 1.00 84.50 123 ARG A N 1
ATOM 930 C CA . ARG A 1 123 ? -14.708 1.086 15.416 1.00 84.50 123 ARG A CA 1
ATOM 931 C C . ARG A 1 123 ? -15.750 0.038 15.821 1.00 84.50 123 ARG A C 1
ATOM 933 O O . ARG A 1 123 ? -16.818 0.388 16.316 1.00 84.50 123 ARG A O 1
ATOM 940 N N . ASN A 1 124 ? -15.416 -1.249 15.706 1.00 81.19 124 ASN A N 1
ATOM 941 C CA . ASN A 1 124 ? -16.290 -2.349 16.134 1.00 81.19 124 ASN A CA 1
ATOM 942 C C . ASN A 1 124 ? -16.496 -2.412 17.657 1.00 81.19 124 ASN A C 1
ATOM 944 O O . ASN A 1 124 ? -17.528 -2.900 18.111 1.00 81.19 124 ASN A O 1
ATOM 948 N N . ALA A 1 125 ? -15.545 -1.909 18.445 1.00 79.25 125 ALA A N 1
ATOM 949 C CA . ALA A 1 125 ? -15.673 -1.765 19.894 1.00 79.25 125 ALA A CA 1
ATOM 950 C C . ALA A 1 125 ? -16.490 -0.522 20.316 1.00 79.25 125 ALA A C 1
ATOM 952 O O . ALA A 1 125 ? -16.664 -0.283 21.509 1.00 79.25 125 ALA A O 1
ATOM 953 N N . GLY A 1 126 ? -17.013 0.254 19.357 1.00 79.50 126 GLY A N 1
ATOM 954 C CA . GLY A 1 126 ? -17.875 1.414 19.602 1.00 79.50 126 GLY A CA 1
ATOM 955 C C . GLY A 1 126 ? -17.149 2.760 19.639 1.00 79.50 126 GLY A C 1
ATOM 956 O O . GLY A 1 126 ? -17.782 3.777 19.926 1.00 79.50 126 GLY A O 1
ATOM 957 N N . PHE A 1 127 ? -15.847 2.798 19.337 1.00 80.44 127 PHE A N 1
ATOM 958 C CA . PHE A 1 127 ? -15.116 4.056 19.191 1.00 80.44 127 PHE A CA 1
ATOM 959 C C . PHE A 1 127 ? -15.461 4.729 17.856 1.00 80.44 127 PHE A C 1
ATOM 961 O O . PHE A 1 127 ? -15.586 4.073 16.823 1.00 80.44 127 PHE A O 1
ATOM 968 N N . ARG A 1 128 ? -15.611 6.055 17.866 1.00 84.88 128 ARG A N 1
ATOM 969 C CA . ARG A 1 128 ? -15.878 6.852 16.660 1.00 84.88 128 ARG A CA 1
ATOM 970 C C . ARG A 1 128 ? -14.566 7.251 15.994 1.00 84.88 128 ARG A C 1
ATOM 972 O O . ARG A 1 128 ? -14.172 8.398 16.114 1.00 84.88 128 ARG A O 1
ATOM 979 N N . VAL A 1 129 ? -13.901 6.284 15.370 1.00 85.62 129 VAL A N 1
ATOM 980 C CA . VAL A 1 129 ? -12.641 6.506 14.651 1.00 85.62 129 VAL A CA 1
ATOM 981 C C . VAL A 1 129 ? -12.786 6.184 13.170 1.00 85.62 129 VAL A C 1
ATOM 983 O O . VAL A 1 129 ? -13.444 5.200 12.802 1.00 85.62 129 VAL A O 1
ATOM 986 N N . ASP A 1 130 ? -12.129 6.984 12.342 1.00 88.56 130 ASP A N 1
ATOM 987 C CA . ASP A 1 130 ? -11.987 6.726 10.914 1.00 88.56 130 ASP A CA 1
ATOM 988 C C . ASP A 1 130 ? -10.850 5.741 10.621 1.00 88.56 130 ASP A C 1
ATOM 990 O O . ASP A 1 130 ? -9.932 5.531 11.418 1.00 88.56 130 ASP A O 1
ATOM 994 N N . VAL A 1 131 ? -10.914 5.084 9.461 1.00 87.94 131 VAL A N 1
ATOM 995 C CA . VAL A 1 131 ? -9.856 4.158 9.043 1.00 87.94 131 VAL A CA 1
ATOM 996 C C . VAL A 1 131 ? -8.681 4.955 8.512 1.00 87.94 131 VAL A C 1
ATOM 998 O O . VAL A 1 131 ? -8.826 5.727 7.573 1.00 87.94 131 VAL A O 1
ATOM 1001 N N . LYS A 1 132 ? -7.517 4.732 9.118 1.00 90.12 132 LYS A N 1
ATOM 1002 C CA . LYS A 1 132 ? -6.250 5.358 8.751 1.00 90.12 132 LYS A CA 1
ATOM 1003 C C . LYS A 1 132 ? -5.273 4.291 8.280 1.00 90.12 132 LYS A C 1
ATOM 1005 O O . LYS A 1 132 ? -5.269 3.175 8.810 1.00 90.12 132 LYS A O 1
ATOM 1010 N N . LEU A 1 133 ? -4.487 4.624 7.263 1.00 88.75 133 LEU A N 1
ATOM 1011 C CA . LEU A 1 133 ? -3.542 3.697 6.636 1.00 88.75 133 LEU A CA 1
ATOM 1012 C C . LEU A 1 133 ? -2.126 3.879 7.186 1.00 88.75 133 LEU A C 1
ATOM 1014 O O . LEU A 1 133 ? -1.401 2.897 7.335 1.00 88.75 133 LEU A O 1
ATOM 1018 N N . THR A 1 134 ? -1.771 5.098 7.594 1.00 84.94 134 THR A N 1
ATOM 1019 C CA . THR A 1 134 ? -0.477 5.400 8.209 1.00 84.94 134 THR A CA 1
ATOM 1020 C C . THR A 1 134 ? -0.565 5.415 9.736 1.00 84.94 134 THR A C 1
ATOM 1022 O O . THR A 1 134 ? -1.610 5.702 10.330 1.00 84.94 134 THR A O 1
ATOM 1025 N N . VAL A 1 135 ? 0.558 5.109 10.389 1.00 83.44 135 VAL A N 1
ATOM 1026 C CA . VAL A 1 135 ? 0.670 5.168 11.856 1.00 83.44 135 VAL A CA 1
ATOM 1027 C C . VAL A 1 135 ? 0.452 6.593 12.367 1.00 83.44 135 VAL A C 1
ATOM 1029 O O . VAL A 1 135 ? -0.197 6.774 13.395 1.00 83.44 135 VAL A O 1
ATOM 1032 N N . GLU A 1 136 ? 0.965 7.590 11.648 1.00 80.75 136 GLU A N 1
ATOM 1033 C CA . GLU A 1 136 ? 0.835 9.009 11.990 1.00 80.75 136 GLU A CA 1
ATOM 1034 C C . GLU A 1 136 ? -0.629 9.463 11.954 1.00 80.75 136 GLU A C 1
ATOM 1036 O O . GLU A 1 136 ? -1.136 10.008 12.936 1.00 80.75 136 GLU A O 1
ATOM 1041 N N . ASP A 1 137 ? -1.360 9.141 10.887 1.00 84.50 137 ASP A N 1
ATOM 1042 C CA . ASP A 1 137 ? -2.774 9.504 10.783 1.00 84.50 137 ASP A CA 1
ATOM 1043 C C . ASP A 1 137 ? -3.618 8.791 11.843 1.00 84.50 137 ASP A C 1
ATOM 1045 O O . ASP A 1 137 ? -4.517 9.386 12.439 1.00 84.50 137 ASP A O 1
ATOM 1049 N N . ALA A 1 138 ? -3.321 7.516 12.115 1.00 85.38 138 ALA A N 1
ATOM 1050 C CA . ALA A 1 138 ? -3.987 6.768 13.176 1.00 85.38 138 ALA A CA 1
ATOM 1051 C C . ALA A 1 138 ? -3.713 7.373 14.555 1.00 85.38 138 ALA A C 1
ATOM 1053 O O . ALA A 1 138 ? -4.620 7.457 15.381 1.00 85.38 138 ALA A O 1
ATOM 1054 N N . TYR A 1 139 ? -2.483 7.821 14.803 1.00 81.81 139 TYR A N 1
ATOM 1055 C CA . TYR A 1 139 ? -2.124 8.519 16.031 1.00 81.81 139 TYR A CA 1
ATOM 1056 C C . TYR A 1 139 ? -2.952 9.799 16.208 1.00 81.81 139 TYR A C 1
ATOM 1058 O O . TYR A 1 139 ? -3.579 9.984 17.255 1.00 81.81 139 TYR A O 1
ATOM 1066 N N . HIS A 1 140 ? -3.022 10.642 15.176 1.00 82.38 140 HIS A N 1
ATOM 1067 C CA . HIS A 1 140 ? -3.815 11.872 15.206 1.00 82.38 140 HIS A CA 1
ATOM 1068 C C . HIS A 1 140 ? -5.311 11.606 15.420 1.00 82.38 140 HIS A C 1
ATOM 1070 O O . HIS A 1 140 ? -5.946 12.265 16.245 1.00 82.38 140 HIS A O 1
ATOM 1076 N N . GLU A 1 141 ? -5.859 10.599 14.741 1.00 85.19 141 GLU A N 1
ATOM 1077 C CA . GLU A 1 141 ? -7.256 10.181 14.877 1.00 85.19 141 GLU A CA 1
ATOM 1078 C C . GLU A 1 141 ? -7.590 9.732 16.308 1.00 85.19 141 GLU A C 1
ATOM 1080 O O . GLU A 1 141 ? -8.630 10.092 16.873 1.00 85.19 141 GLU A O 1
ATOM 1085 N N . LEU A 1 142 ? -6.691 8.959 16.924 1.00 82.75 142 LEU A N 1
ATOM 1086 C CA . LEU A 1 142 ? -6.870 8.457 18.283 1.00 82.75 142 LEU A CA 1
ATOM 1087 C C . LEU A 1 142 ? -6.796 9.571 19.320 1.00 82.75 142 LEU A C 1
ATOM 1089 O O . LEU A 1 142 ? -7.636 9.600 20.221 1.00 82.75 142 LEU A O 1
ATOM 1093 N N . LEU A 1 143 ? -5.841 10.494 19.187 1.00 80.38 143 LEU A N 1
ATOM 1094 C CA . LEU A 1 143 ? -5.754 11.662 20.062 1.00 80.38 143 LEU A CA 1
ATOM 1095 C C . LEU A 1 143 ? -7.021 12.512 19.989 1.00 80.38 143 LEU A C 1
ATOM 1097 O O . LEU A 1 143 ? -7.590 12.857 21.026 1.00 80.38 143 LEU A O 1
ATOM 1101 N N . HIS A 1 144 ? -7.482 12.806 18.772 1.00 80.38 144 HIS A N 1
ATOM 1102 C CA . HIS A 1 144 ? -8.672 13.618 18.551 1.00 80.38 144 HIS A CA 1
ATOM 1103 C C . HIS A 1 144 ? -9.934 12.960 19.139 1.00 80.38 144 HIS A C 1
ATOM 1105 O O . HIS A 1 144 ? -10.761 13.627 19.758 1.00 80.38 144 HIS A O 1
ATOM 1111 N N . THR A 1 145 ? -10.073 11.639 18.995 1.00 77.50 145 THR A N 1
ATOM 1112 C CA . THR A 1 145 ? -11.290 10.912 19.393 1.00 77.50 145 THR A CA 1
ATOM 1113 C C . THR A 1 145 ? -11.333 10.549 20.875 1.00 77.50 145 THR A C 1
ATOM 1115 O O . THR A 1 145 ? -12.385 10.629 21.515 1.00 77.50 145 THR A O 1
ATOM 1118 N N . LEU A 1 146 ? -10.213 10.090 21.435 1.00 72.88 146 LEU A N 1
ATOM 1119 C CA . LEU A 1 146 ? -10.148 9.649 22.831 1.00 72.88 146 LEU A CA 1
ATOM 1120 C C . LEU A 1 146 ? -9.933 10.828 23.785 1.00 72.88 146 LEU A C 1
ATOM 1122 O O . LEU A 1 146 ? -10.301 10.735 24.961 1.00 72.88 146 LEU A O 1
ATOM 1126 N N . GLY A 1 147 ? -9.372 11.927 23.280 1.00 72.06 147 GLY A N 1
ATOM 1127 C CA . GLY A 1 147 ? -8.804 12.991 24.090 1.00 72.06 147 GLY A CA 1
ATOM 1128 C C . GLY A 1 147 ? -7.477 12.557 24.715 1.00 72.06 147 GLY A C 1
ATOM 1129 O O . GLY A 1 147 ? -7.250 11.376 25.004 1.00 72.06 147 GLY A O 1
ATOM 1130 N N . GLU A 1 148 ? -6.600 13.529 24.966 1.00 64.19 148 GLU A N 1
ATOM 1131 C CA . GLU A 1 148 ? -5.220 13.287 25.407 1.00 64.19 148 GLU A CA 1
ATOM 1132 C C . GLU A 1 148 ? -5.142 12.379 26.642 1.00 64.19 148 GLU A C 1
ATOM 1134 O O . GLU A 1 148 ? -4.352 11.435 26.681 1.00 64.19 148 GLU A O 1
ATOM 1139 N N . LYS A 1 149 ? -6.025 12.592 27.624 1.00 59.84 149 LYS A N 1
ATOM 1140 C CA . LYS A 1 149 ? -6.012 11.862 28.897 1.00 59.84 149 LYS A CA 1
ATOM 1141 C C . LYS A 1 149 ? -6.313 10.364 28.754 1.00 59.84 149 LYS A C 1
ATOM 1143 O O . LYS A 1 149 ? -5.574 9.541 29.286 1.00 59.84 149 LYS A O 1
ATOM 1148 N N . LYS A 1 150 ? -7.357 9.987 28.006 1.00 65.94 150 LYS A N 1
ATOM 1149 C CA . LYS A 1 150 ? -7.704 8.566 27.789 1.00 65.94 150 LYS A CA 1
ATOM 1150 C C . LYS A 1 150 ? -6.722 7.873 26.852 1.00 65.94 150 LYS A C 1
ATOM 1152 O O . LYS A 1 150 ? -6.498 6.674 26.989 1.00 65.94 150 LYS A O 1
ATOM 1157 N N . TYR A 1 151 ? -6.131 8.615 25.917 1.00 68.00 151 TYR A N 1
ATOM 1158 C CA . TYR A 1 151 ? -5.058 8.093 25.081 1.00 68.00 151 TYR A CA 1
ATOM 1159 C C . TYR A 1 151 ? -3.820 7.730 25.921 1.00 68.00 151 TYR A C 1
ATOM 1161 O O . TYR A 1 151 ? -3.273 6.639 25.764 1.00 68.00 151 TYR A O 1
ATOM 1169 N N . HIS A 1 152 ? -3.431 8.575 26.884 1.00 62.78 152 HIS A N 1
ATOM 1170 C CA . HIS A 1 152 ? -2.350 8.245 27.824 1.00 62.78 152 HIS A CA 1
ATOM 1171 C C . HIS A 1 152 ? -2.671 7.040 28.696 1.00 62.78 152 HIS A C 1
ATOM 1173 O O . HIS A 1 152 ? -1.805 6.193 28.899 1.00 62.78 152 HIS A O 1
ATOM 1179 N N . GLU A 1 153 ? -3.904 6.937 29.194 1.00 61.75 153 GLU A N 1
ATOM 1180 C CA . GLU A 1 153 ? -4.347 5.761 29.948 1.00 61.75 153 GLU A CA 1
ATOM 1181 C C . GLU A 1 153 ? -4.240 4.487 29.094 1.00 61.75 153 GLU A C 1
ATOM 1183 O O . GLU A 1 153 ? -3.733 3.473 29.569 1.00 61.75 153 GLU A O 1
ATOM 1188 N N . LEU A 1 154 ? -4.623 4.547 27.812 1.00 65.12 154 LEU A N 1
ATOM 1189 C CA . LEU A 1 154 ? -4.481 3.434 26.873 1.00 65.12 154 LEU A CA 1
ATOM 1190 C C . LEU A 1 154 ? -3.010 3.042 26.659 1.00 65.12 154 LEU A C 1
ATOM 1192 O O . LEU A 1 154 ? -2.689 1.857 26.712 1.00 65.12 154 LEU A O 1
ATOM 1196 N N . LEU A 1 155 ? -2.112 4.011 26.452 1.00 64.50 155 LEU A N 1
ATOM 1197 C CA . LEU A 1 155 ? -0.678 3.743 26.297 1.00 64.50 155 LEU A CA 1
ATOM 1198 C C . LEU A 1 155 ? -0.053 3.148 27.564 1.00 64.50 155 LEU A C 1
ATOM 1200 O O . LEU A 1 155 ? 0.750 2.224 27.467 1.00 64.50 155 LEU A O 1
ATOM 1204 N N . HIS A 1 156 ? -0.453 3.626 28.744 1.00 58.00 156 HIS A N 1
ATOM 1205 C CA . HIS A 1 156 ? -0.021 3.053 30.019 1.00 58.00 156 HIS A CA 1
ATOM 1206 C C . HIS A 1 156 ? -0.489 1.604 30.189 1.00 58.00 156 HIS A C 1
ATOM 1208 O O . HIS A 1 156 ? 0.277 0.762 30.653 1.00 58.00 156 HIS A O 1
ATOM 1214 N N . VAL A 1 157 ? -1.726 1.297 29.787 1.00 54.72 157 VAL A N 1
ATOM 1215 C CA . VAL A 1 157 ? -2.290 -0.062 29.840 1.00 54.72 157 VAL A CA 1
ATOM 1216 C C . VAL A 1 157 ? -1.636 -0.996 28.814 1.00 54.72 157 VAL A C 1
ATOM 1218 O O . VAL A 1 157 ? -1.485 -2.185 29.086 1.00 54.72 157 VAL A O 1
ATOM 1221 N N . LEU A 1 158 ? -1.220 -0.478 27.654 1.00 59.38 158 LEU A N 1
ATOM 1222 C CA . LEU A 1 158 ? -0.531 -1.248 26.610 1.00 59.38 158 LEU A CA 1
ATOM 1223 C C . LEU A 1 158 ? 0.947 -1.556 26.930 1.00 59.38 158 LEU A C 1
ATOM 1225 O O . LEU A 1 158 ? 1.559 -2.341 26.207 1.00 59.38 158 LEU A O 1
ATOM 1229 N N . GLY A 1 159 ? 1.473 -1.029 28.040 1.00 48.59 159 GLY A N 1
ATOM 1230 C CA . GLY A 1 159 ? 2.669 -1.535 28.712 1.00 48.59 159 GLY A CA 1
ATOM 1231 C C . GLY A 1 159 ? 3.962 -0.762 28.435 1.00 48.59 159 GLY A C 1
ATOM 1232 O O . GLY A 1 159 ? 4.248 -0.344 27.312 1.00 48.59 159 GLY A O 1
ATOM 1233 N N . GLU A 1 160 ? 4.776 -0.641 29.490 1.00 51.25 160 GLU A N 1
ATOM 1234 C CA . GLU A 1 160 ? 6.115 -0.022 29.536 1.00 51.25 160 GLU A CA 1
ATOM 1235 C C . GLU A 1 160 ? 7.083 -0.537 28.446 1.00 51.25 160 GLU A C 1
ATOM 1237 O O . GLU A 1 160 ? 8.008 0.176 28.054 1.00 51.25 160 GLU A O 1
ATOM 1242 N N . GLU A 1 161 ? 6.847 -1.731 27.889 1.00 50.91 161 GLU A N 1
ATOM 1243 C CA . GLU A 1 161 ? 7.650 -2.316 26.802 1.00 50.91 161 GLU A CA 1
ATOM 1244 C C . GLU A 1 161 ? 7.595 -1.503 25.495 1.00 50.91 161 GLU A C 1
ATOM 1246 O O . GLU A 1 161 ? 8.602 -1.411 24.796 1.00 50.91 161 GLU A O 1
ATOM 1251 N N . ARG A 1 162 ? 6.468 -0.848 25.172 1.00 56.81 162 ARG A N 1
ATOM 1252 C CA . ARG A 1 162 ? 6.339 -0.046 23.934 1.00 56.81 162 ARG A CA 1
ATOM 1253 C C . ARG A 1 162 ? 6.782 1.407 24.083 1.00 56.81 162 ARG A C 1
ATOM 1255 O O . ARG A 1 162 ? 7.007 2.085 23.083 1.00 56.81 162 ARG A O 1
ATOM 1262 N N . GLN A 1 163 ? 6.938 1.892 25.316 1.00 57.84 163 GLN A N 1
ATOM 1263 C CA . GLN A 1 163 ? 7.480 3.230 25.570 1.00 57.84 163 GLN A CA 1
ATOM 1264 C C . GLN A 1 163 ? 8.950 3.316 25.143 1.00 57.84 163 GLN A C 1
ATOM 1266 O O . GLN A 1 163 ? 9.359 4.320 24.567 1.00 57.84 163 GLN A O 1
ATOM 1271 N N . HIS A 1 164 ? 9.718 2.239 25.341 1.00 54.19 164 HIS A N 1
ATOM 1272 C CA . HIS A 1 164 ? 11.103 2.146 24.871 1.00 54.19 164 HIS A CA 1
ATOM 1273 C C . HIS A 1 164 ? 11.214 2.233 23.341 1.00 54.19 164 HIS A C 1
ATOM 1275 O O . HIS A 1 164 ? 12.088 2.934 22.835 1.00 54.19 164 HIS A O 1
ATOM 1281 N N . GLU A 1 165 ? 10.317 1.581 22.595 1.00 57.84 165 GLU A N 1
ATOM 1282 C CA . GLU A 1 165 ? 10.291 1.664 21.126 1.00 57.84 165 GLU A CA 1
ATOM 1283 C C . GLU A 1 165 ? 9.927 3.072 20.638 1.00 57.84 165 GLU A C 1
ATOM 1285 O O . GLU A 1 165 ? 10.559 3.589 19.721 1.00 57.84 165 GLU A O 1
ATOM 1290 N N . LEU A 1 166 ? 8.962 3.731 21.288 1.00 57.97 166 LEU A N 1
ATOM 1291 C CA . LEU A 1 166 ? 8.586 5.117 20.991 1.00 57.97 166 LEU A CA 1
ATOM 1292 C C . LEU A 1 166 ? 9.732 6.103 21.246 1.00 57.97 166 LEU A C 1
ATOM 1294 O O . LEU A 1 166 ? 9.968 6.985 20.422 1.00 57.97 166 LEU A O 1
ATOM 1298 N N . ILE A 1 167 ? 10.472 5.934 22.346 1.00 60.66 167 ILE A N 1
ATOM 1299 C CA . ILE A 1 167 ? 11.672 6.729 22.647 1.00 60.66 167 ILE A CA 1
ATOM 1300 C C . ILE A 1 167 ? 12.749 6.506 21.581 1.00 60.66 167 ILE A C 1
ATOM 1302 O O . ILE A 1 167 ? 13.383 7.461 21.139 1.00 60.66 167 ILE A O 1
ATOM 1306 N N . HIS A 1 168 ? 12.934 5.266 21.126 1.00 59.44 168 HIS A N 1
ATOM 1307 C CA . HIS A 1 168 ? 13.917 4.945 20.094 1.00 59.44 168 HIS A CA 1
ATOM 1308 C C . HIS A 1 168 ? 13.520 5.481 18.704 1.00 59.44 168 HIS A C 1
ATOM 1310 O O . HIS A 1 168 ? 14.395 5.833 17.914 1.00 59.44 168 HIS A O 1
ATOM 1316 N N . LEU A 1 169 ? 12.219 5.548 18.395 1.00 53.12 169 LEU A N 1
ATOM 1317 C CA . LEU A 1 169 ? 11.698 6.024 17.109 1.00 53.12 169 LEU A CA 1
ATOM 1318 C C . LEU A 1 169 ? 11.669 7.558 17.017 1.00 53.12 169 LEU A C 1
ATOM 1320 O O . LEU A 1 169 ? 12.007 8.129 15.984 1.00 53.12 169 LEU A O 1
ATOM 1324 N N . LEU A 1 170 ? 11.252 8.229 18.093 1.00 62.28 170 LEU A N 1
ATOM 1325 C CA . LEU A 1 170 ? 11.082 9.685 18.130 1.00 62.28 170 LEU A CA 1
ATOM 1326 C C . LEU A 1 170 ? 12.346 10.414 18.613 1.00 62.28 170 LEU A C 1
ATOM 1328 O O . LEU A 1 170 ? 12.530 11.591 18.303 1.00 62.28 170 LEU A O 1
ATOM 1332 N N . GLY A 1 171 ? 13.224 9.721 19.342 1.00 59.78 171 GLY A N 1
ATOM 1333 C CA . GLY A 1 171 ? 14.304 10.319 20.122 1.00 59.78 171 GLY A CA 1
ATOM 1334 C C . GLY A 1 171 ? 13.800 10.858 21.466 1.00 59.78 171 GLY A C 1
ATOM 1335 O O . GLY A 1 171 ? 12.659 11.312 21.579 1.00 59.78 171 GLY A O 1
ATOM 1336 N N . GLU A 1 172 ? 14.654 10.828 22.500 1.00 59.50 172 GLU A N 1
ATOM 1337 C CA . GLU A 1 172 ? 14.280 11.227 23.871 1.00 59.50 172 GLU A CA 1
ATOM 1338 C C . GLU A 1 172 ? 13.707 12.646 23.954 1.00 59.50 172 GLU A C 1
ATOM 1340 O O . GLU A 1 172 ? 12.786 12.881 24.735 1.00 59.50 172 GLU A O 1
ATOM 1345 N N . GLU A 1 173 ? 14.225 13.571 23.144 1.00 61.28 173 GLU A N 1
ATOM 1346 C CA . GLU A 1 173 ? 13.834 14.982 23.150 1.00 61.28 173 GLU A CA 1
ATOM 1347 C C . GLU A 1 173 ? 12.413 15.174 22.603 1.00 61.28 173 GLU A C 1
ATOM 1349 O O . GLU A 1 173 ? 11.565 15.715 23.307 1.00 61.28 173 GLU A O 1
ATOM 1354 N N . LYS A 1 174 ? 12.093 14.621 21.421 1.00 54.59 174 LYS A N 1
ATOM 1355 C CA . LYS A 1 174 ? 10.727 14.678 20.869 1.00 54.59 174 LYS A CA 1
ATOM 1356 C C . LYS A 1 174 ? 9.738 13.862 21.688 1.00 54.59 174 LYS A C 1
ATOM 1358 O O . LYS A 1 174 ? 8.582 14.252 21.791 1.00 54.59 174 LYS A O 1
ATOM 1363 N N . TYR A 1 175 ? 10.168 12.753 22.293 1.00 66.88 175 TYR A N 1
ATOM 1364 C CA . TYR A 1 175 ? 9.328 11.999 23.222 1.00 66.88 175 TYR A CA 1
ATOM 1365 C C . TYR A 1 175 ? 8.988 12.831 24.468 1.00 66.88 175 TYR A C 1
ATOM 1367 O O . TYR A 1 175 ? 7.834 12.866 24.894 1.00 66.88 175 TYR A O 1
ATOM 1375 N N . HIS A 1 176 ? 9.960 13.558 25.027 1.00 59.34 176 HIS A N 1
ATOM 1376 C CA . HIS A 1 176 ? 9.710 14.474 26.138 1.00 59.34 176 HIS A CA 1
ATOM 1377 C C . HIS A 1 176 ? 8.874 15.685 25.724 1.00 59.34 176 HIS A C 1
ATOM 1379 O O . HIS A 1 176 ? 7.994 16.065 26.488 1.00 59.34 176 HIS A O 1
ATOM 1385 N N . GLU A 1 177 ? 9.079 16.263 24.538 1.00 60.34 177 GLU A N 1
ATOM 1386 C CA . GLU A 1 177 ? 8.216 17.324 24.001 1.00 60.34 177 GLU A CA 1
ATOM 1387 C C . GLU A 1 177 ? 6.776 16.840 23.830 1.00 60.34 177 GLU A C 1
ATOM 1389 O O . GLU A 1 177 ? 5.852 17.536 24.245 1.00 60.34 177 GLU A O 1
ATOM 1394 N N . LEU A 1 178 ? 6.586 15.622 23.313 1.00 59.72 178 LEU A N 1
ATOM 1395 C CA . LEU A 1 178 ? 5.286 14.967 23.201 1.00 59.72 178 LEU A CA 1
ATOM 1396 C C . LEU A 1 178 ? 4.632 14.853 24.585 1.00 59.72 178 LEU A C 1
ATOM 1398 O O . LEU A 1 178 ? 3.533 15.354 24.799 1.00 59.72 178 LEU A O 1
ATOM 1402 N N . LEU A 1 179 ? 5.340 14.289 25.569 1.00 57.78 179 LEU A N 1
ATOM 1403 C CA . LEU A 1 179 ? 4.840 14.172 26.943 1.00 57.78 179 LEU A CA 1
ATOM 1404 C C . LEU A 1 179 ? 4.592 15.529 27.617 1.00 57.78 179 LEU A C 1
ATOM 1406 O O . LEU A 1 179 ? 3.719 15.633 28.476 1.00 57.78 179 LEU A O 1
ATOM 1410 N N . HIS A 1 180 ? 5.368 16.558 27.285 1.00 52.78 180 HIS A N 1
ATOM 1411 C CA . HIS A 1 180 ? 5.257 17.881 27.892 1.00 52.78 180 HIS A CA 1
ATOM 1412 C C . HIS A 1 180 ? 4.133 18.714 27.260 1.00 52.78 180 HIS A C 1
ATOM 1414 O O . HIS A 1 180 ? 3.483 19.485 27.970 1.00 52.78 180 HIS A O 1
ATOM 1420 N N . ALA A 1 181 ? 3.879 18.550 25.960 1.00 52.31 181 ALA A N 1
ATOM 1421 C CA . ALA A 1 181 ? 2.708 19.095 25.280 1.00 52.31 181 ALA A CA 1
ATOM 1422 C C . ALA A 1 181 ? 1.423 18.478 25.851 1.00 52.31 181 ALA A C 1
ATOM 1424 O O . ALA A 1 181 ? 0.492 19.203 26.174 1.00 52.31 181 ALA A O 1
ATOM 1425 N N . LEU A 1 182 ? 1.442 17.167 26.102 1.00 48.22 182 LEU A N 1
ATOM 1426 C CA . LEU A 1 182 ? 0.297 16.391 26.585 1.00 48.22 182 LEU A CA 1
ATOM 1427 C C . LEU A 1 182 ? 0.042 16.485 28.108 1.00 48.22 182 LEU A C 1
ATOM 1429 O O . LEU A 1 182 ? -0.934 15.940 28.619 1.00 48.22 182 LEU A O 1
ATOM 1433 N N . LYS A 1 183 ? 0.941 17.132 28.864 1.00 43.88 183 LYS A N 1
ATOM 1434 C CA . LYS A 1 183 ? 0.781 17.436 30.303 1.00 43.88 183 LYS A CA 1
ATOM 1435 C C . LYS A 1 183 ? 0.264 18.852 30.564 1.00 43.88 183 LYS A C 1
ATOM 1437 O O . LYS A 1 183 ? 0.098 19.225 31.725 1.00 43.88 183 LYS A O 1
ATOM 1442 N N . LYS A 1 184 ? 0.064 19.658 29.519 1.00 41.22 184 LYS A N 1
ATOM 1443 C CA . LYS A 1 184 ? -0.462 21.020 29.629 1.00 41.22 184 LYS A CA 1
ATOM 1444 C C . LYS A 1 184 ? -1.987 21.006 29.478 1.00 41.22 184 LYS A C 1
ATOM 1446 O O . LYS A 1 184 ? -2.506 21.522 28.503 1.00 41.22 184 LYS A O 1
ATOM 1451 N N . ASP A 1 185 ? -2.643 20.408 30.472 1.00 40.81 185 ASP A N 1
ATOM 1452 C CA . ASP A 1 185 ? -3.978 20.749 30.997 1.00 40.81 185 ASP A CA 1
ATOM 1453 C C . ASP A 1 185 ? -4.201 20.047 32.352 1.00 40.81 185 ASP A C 1
ATOM 1455 O O . ASP A 1 185 ? -4.243 18.793 32.407 1.00 40.81 185 ASP A O 1
#

Sequence (185 aa):
MGGYGDRPPHHLSGGEKKKIAIAGILAMKPEIMVLDEPTAGLDPQAADDIIDTLLELGRDGITVIISSHDVEIISQFAERIIVLNDGRLIADGGSEEIFSRPEIIRRANLKLPKTADLMNRLRNAGFRVDVKLTVEDAYHELLHTLGEKKYHELLHVLGEERQHELIHLLGEEKYHELLHALKKD

pLDDT: mean 82.06, std 15.13, range [40.06, 97.56]

Foldseek 3Di:
DDDCPPPDLVPDDPLRNLVVVVVVVCVVVALEEEEEPSQPPHDPVSSVVSVVVQVVVVVVRRHYHYDDLPQLVCLVDPQWDFQDDPNDTPDIGGSQVCLCCQVRQVNNVGDHHPQSVVQNVCVVVVFPFGGDSDPVVSVVRCCVRCPLVSVVVVVVVVHPVVLVVVCVVCPVVSSVVVVVVSPPD

Secondary structure (DSSP, 8-state):
---GGGS-GGGS-HHHHHHHHHHHHHTT--SEEEEESTTTT--HHHHHHHHHHHHHHHHTT-EEEEE-S-HHHHHTT-SEEEEEETTEEEEEEEHHHHHT-HHHHHHTTPPPPHHHHHHHHHHHTT------SSHHHHHHHHHHHH-HHHHHHHHHHT-HHHHHHHHHHH-HHHHHHHHHHTT--

Radius of gyration: 20.6 Å; chains: 1; bounding box: 48×37×56 Å

Organism: Methanothermobacter wolfeii (NCBI:txid145261)